Protein AF-A0A397FMM3-F1 (afdb_monomer_lite)

Radius of gyration: 20.13 Å; chains: 1; bounding box: 47×35×73 Å

Organism: Aphanomyces astaci (NCBI:txid112090)

Sequence (211 aa):
MANWGVRWNPWDQGYSALEVDQMTFLHKTYCEVYNKDPKDLPHILKMDDAFKVPVYMPVVGDFDEHTFVRKMQDMVGLLKNPAEGIISSICAYQTERHERKSFHVSYLNDPRTLLLEEIKSWALNVLASASCTTEYIVNEVENRMQFIKKIQYGQQKLFTSGSGERSLMATLKDVREILEYRILPCCESLMPHSWCAMFVMLHAAQGLFPE

Structure (mmCIF, N/CA/C/O backbone):
data_AF-A0A397FMM3-F1
#
_entry.id   AF-A0A397FMM3-F1
#
loop_
_atom_site.group_PDB
_atom_site.id
_atom_site.type_symbol
_atom_site.label_atom_id
_atom_site.label_alt_id
_atom_site.label_comp_id
_atom_site.label_asym_id
_atom_site.label_entity_id
_atom_site.label_seq_id
_atom_site.pdbx_PDB_ins_code
_atom_site.Cartn_x
_atom_site.Cartn_y
_atom_site.Cartn_z
_atom_site.occupancy
_atom_site.B_iso_or_equiv
_atom_site.auth_seq_id
_atom_site.auth_comp_id
_atom_site.auth_asym_id
_atom_site.auth_atom_id
_atom_site.pdbx_PDB_model_num
ATOM 1 N N . MET A 1 1 ? -9.336 15.879 -29.099 1.00 31.64 1 MET A N 1
ATOM 2 C CA . MET A 1 1 ? -9.120 15.499 -27.688 1.00 31.64 1 MET A CA 1
ATOM 3 C C . MET A 1 1 ? -8.055 14.420 -27.683 1.00 31.64 1 MET A C 1
ATOM 5 O O . MET A 1 1 ? -8.304 13.357 -28.231 1.00 31.64 1 MET A O 1
ATOM 9 N N . ALA A 1 2 ? -6.836 14.731 -27.238 1.00 31.80 2 ALA A N 1
ATOM 10 C CA . ALA A 1 2 ? -5.754 13.751 -27.245 1.00 31.80 2 ALA A CA 1
ATOM 11 C C . ALA A 1 2 ? -6.081 12.659 -26.222 1.00 31.80 2 ALA A C 1
ATOM 13 O O . ALA A 1 2 ? -6.287 12.952 -25.047 1.00 31.80 2 ALA A O 1
ATOM 14 N N . ASN A 1 3 ? -6.183 11.423 -26.698 1.00 37.19 3 ASN A N 1
ATOM 15 C CA . ASN A 1 3 ? -6.287 10.235 -25.870 1.00 37.19 3 ASN A CA 1
ATOM 16 C C . ASN A 1 3 ? -4.928 10.094 -25.163 1.00 37.19 3 ASN A C 1
ATOM 18 O O . ASN A 1 3 ? -3.982 9.565 -25.746 1.00 37.19 3 ASN A O 1
ATOM 22 N N . TRP A 1 4 ? -4.781 10.688 -23.975 1.00 42.84 4 TRP A N 1
ATOM 23 C CA . TRP A 1 4 ? -3.580 10.561 -23.145 1.00 42.84 4 TRP A CA 1
ATOM 24 C C . TRP A 1 4 ? -3.570 9.139 -22.589 1.00 42.84 4 TRP A C 1
ATOM 26 O O . TRP A 1 4 ? -4.062 8.867 -21.499 1.00 42.84 4 TRP A O 1
ATOM 36 N N . GLY A 1 5 ? -3.121 8.231 -23.455 1.00 48.53 5 GLY A N 1
ATOM 37 C CA . GLY A 1 5 ? -3.224 6.793 -23.308 1.00 48.53 5 GLY A CA 1
ATOM 38 C C . GLY A 1 5 ? -2.602 6.314 -22.010 1.00 48.53 5 GLY A C 1
ATOM 39 O O . GLY A 1 5 ? -1.477 6.678 -21.669 1.00 48.53 5 GLY A O 1
ATOM 40 N N . VAL A 1 6 ? -3.373 5.480 -21.323 1.00 56.38 6 VAL A N 1
ATOM 41 C CA . VAL A 1 6 ? -2.943 4.572 -20.264 1.00 56.38 6 VAL A CA 1
ATOM 42 C C . VAL A 1 6 ? -1.537 4.050 -20.577 1.00 56.38 6 VAL A C 1
ATOM 44 O O . VAL A 1 6 ? -1.330 3.378 -21.588 1.00 56.38 6 VAL A O 1
ATOM 47 N N . ARG A 1 7 ? -0.556 4.401 -19.740 1.00 61.56 7 ARG A N 1
ATOM 48 C CA . ARG A 1 7 ? 0.829 3.949 -19.898 1.00 61.56 7 ARG A CA 1
ATOM 49 C C . ARG A 1 7 ? 0.986 2.638 -19.148 1.00 61.56 7 ARG A C 1
ATOM 51 O O . ARG A 1 7 ? 1.160 2.646 -17.934 1.00 61.56 7 ARG A O 1
ATOM 58 N N . TRP A 1 8 ? 0.869 1.522 -19.853 1.00 58.88 8 TRP A N 1
ATOM 59 C CA . TRP A 1 8 ? 1.279 0.219 -19.331 1.00 58.88 8 TRP A CA 1
ATOM 60 C C . TRP A 1 8 ? 2.788 0.047 -19.456 1.00 58.88 8 TRP A C 1
ATOM 62 O O . TRP A 1 8 ? 3.451 0.853 -20.114 1.00 58.88 8 TRP A O 1
ATOM 72 N N . ASN A 1 9 ? 3.318 -0.980 -18.791 1.00 60.88 9 ASN A N 1
ATOM 73 C CA . ASN A 1 9 ? 4.692 -1.417 -18.988 1.00 60.88 9 ASN A CA 1
ATOM 74 C C . ASN A 1 9 ? 5.009 -1.432 -20.512 1.00 60.88 9 ASN A C 1
ATOM 76 O O . ASN A 1 9 ? 4.317 -2.128 -21.256 1.00 60.88 9 ASN A O 1
ATOM 80 N N . PRO A 1 10 ? 5.999 -0.644 -20.983 1.00 56.69 10 PRO A N 1
ATOM 81 C CA . PRO A 1 10 ? 6.327 -0.516 -22.404 1.00 56.69 10 PRO A CA 1
ATOM 82 C C . PRO A 1 10 ? 7.160 -1.685 -22.953 1.00 56.69 10 PRO A C 1
ATOM 84 O O . PRO A 1 10 ? 7.461 -1.716 -24.145 1.00 56.69 10 PRO A O 1
ATOM 87 N N . TRP A 1 11 ? 7.587 -2.612 -22.098 1.00 56.75 11 TRP A N 1
ATOM 88 C CA . TRP A 1 11 ? 8.349 -3.796 -22.457 1.00 56.75 11 TRP A CA 1
ATOM 89 C C . TRP A 1 11 ? 7.380 -4.959 -22.700 1.00 56.75 11 TRP A C 1
ATOM 91 O O . TRP A 1 11 ? 6.852 -5.555 -21.762 1.00 56.75 11 TRP A O 1
ATOM 101 N N . ASP A 1 12 ? 7.235 -5.367 -23.964 1.00 58.00 12 ASP A N 1
ATOM 102 C CA . ASP A 1 12 ? 6.478 -6.566 -24.380 1.00 58.00 12 ASP A CA 1
ATOM 103 C C . ASP A 1 12 ? 7.014 -7.888 -23.765 1.00 58.00 12 ASP A C 1
ATOM 105 O O . ASP A 1 12 ? 6.501 -8.971 -24.042 1.00 58.00 12 ASP A O 1
ATOM 109 N N . GLN A 1 13 ? 8.072 -7.827 -22.944 1.00 62.97 13 GLN A N 1
ATOM 110 C CA . GLN A 1 13 ? 8.767 -8.968 -22.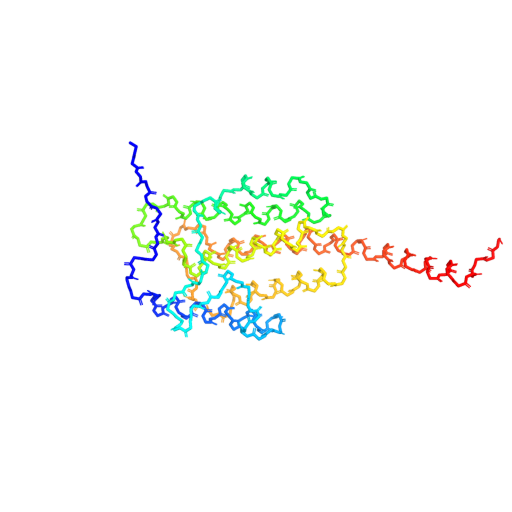336 1.00 62.97 13 GLN A CA 1
ATOM 111 C C . GLN A 1 13 ? 8.576 -9.093 -20.812 1.00 62.97 13 GLN A C 1
ATOM 113 O O . GLN A 1 13 ? 9.044 -10.079 -20.237 1.00 62.97 13 GLN A O 1
ATOM 118 N N . GLY A 1 14 ? 7.876 -8.152 -20.165 1.00 77.00 14 GLY A N 1
ATOM 119 C CA . GLY A 1 14 ? 7.643 -8.145 -18.715 1.00 77.00 14 GLY A CA 1
ATOM 120 C C . GLY A 1 14 ? 8.504 -7.138 -17.949 1.00 77.00 14 GLY A C 1
ATOM 121 O O . GLY A 1 14 ? 9.021 -6.174 -18.508 1.00 77.00 14 GLY A O 1
ATOM 122 N N . TYR A 1 15 ? 8.597 -7.319 -16.636 1.00 87.25 15 TYR A N 1
ATOM 123 C CA . TYR A 1 15 ? 9.392 -6.477 -15.741 1.00 87.25 15 TYR A CA 1
ATOM 124 C C . TYR A 1 15 ? 10.896 -6.553 -16.032 1.00 87.25 15 TYR A C 1
ATOM 126 O O . TYR A 1 15 ? 11.445 -7.610 -16.347 1.00 87.25 15 TYR A O 1
ATOM 134 N N . SER A 1 16 ? 11.581 -5.424 -15.870 1.00 86.62 16 SER A N 1
ATOM 135 C CA . SER A 1 16 ? 13.042 -5.356 -15.812 1.00 86.62 16 SER A CA 1
ATOM 136 C C . SER A 1 16 ? 13.591 -6.072 -14.570 1.00 86.62 16 SER A C 1
ATOM 138 O O . SER A 1 16 ? 12.876 -6.290 -13.595 1.00 86.62 16 SER A O 1
ATOM 140 N N . ALA A 1 17 ? 14.894 -6.378 -14.559 1.00 88.19 17 ALA A N 1
ATOM 141 C CA . ALA A 1 17 ? 15.546 -7.014 -13.408 1.00 88.19 17 ALA A CA 1
ATOM 142 C C . ALA A 1 17 ? 15.340 -6.225 -12.099 1.00 88.19 17 ALA A C 1
ATOM 144 O O . ALA A 1 17 ? 15.043 -6.814 -11.066 1.00 88.19 17 ALA A O 1
ATOM 145 N N . LEU A 1 18 ? 15.401 -4.888 -12.158 1.00 88.12 18 LEU A N 1
ATOM 146 C CA . LEU A 1 18 ? 15.149 -4.039 -10.992 1.00 88.12 18 LEU A CA 1
ATOM 147 C C . LEU A 1 18 ? 13.710 -4.177 -10.478 1.00 88.12 18 LEU A C 1
ATOM 149 O O . LEU A 1 18 ? 13.487 -4.178 -9.273 1.00 88.12 18 LEU A O 1
ATOM 153 N N . GLU A 1 19 ? 12.730 -4.274 -11.371 1.00 90.62 19 GLU A N 1
ATOM 154 C CA . GLU A 1 19 ? 11.317 -4.391 -10.995 1.00 90.62 19 GLU A CA 1
ATOM 155 C C . GLU A 1 19 ? 10.993 -5.783 -10.448 1.00 90.62 19 GLU A C 1
ATOM 157 O O . GLU A 1 19 ? 10.228 -5.909 -9.490 1.00 90.62 19 GLU A O 1
ATOM 162 N N . VAL A 1 20 ? 11.638 -6.819 -10.991 1.00 91.69 20 VAL A N 1
ATOM 163 C CA . VAL A 1 20 ? 11.621 -8.176 -10.430 1.00 91.69 20 VAL A CA 1
ATOM 164 C C . VAL A 1 20 ? 12.210 -8.181 -9.018 1.00 91.69 20 VAL A C 1
ATOM 166 O O . VAL A 1 20 ? 11.583 -8.719 -8.102 1.00 91.69 20 VAL A O 1
ATOM 169 N N . ASP A 1 21 ? 13.358 -7.534 -8.805 1.00 92.62 21 ASP A N 1
ATOM 170 C CA . ASP A 1 21 ? 13.981 -7.424 -7.481 1.00 92.62 21 ASP A CA 1
ATOM 171 C C . ASP A 1 21 ? 13.089 -6.648 -6.500 1.00 92.62 21 ASP A C 1
ATOM 173 O O . ASP A 1 21 ? 12.901 -7.072 -5.357 1.00 92.62 21 ASP A O 1
ATOM 177 N N . GLN A 1 22 ? 12.477 -5.547 -6.950 1.00 93.62 22 GLN A N 1
ATOM 178 C CA . GLN A 1 22 ? 11.522 -4.765 -6.161 1.00 93.62 22 GLN A CA 1
ATOM 179 C C . GLN A 1 22 ? 10.321 -5.614 -5.732 1.00 93.62 22 GLN A C 1
ATOM 181 O O . GLN A 1 22 ? 9.995 -5.635 -4.546 1.00 93.62 22 GLN A O 1
ATOM 186 N N . MET A 1 23 ? 9.681 -6.342 -6.652 1.00 94.81 23 MET A N 1
ATOM 187 C CA . MET A 1 23 ? 8.541 -7.199 -6.303 1.00 94.81 23 MET A CA 1
ATOM 188 C C . MET A 1 23 ? 8.933 -8.359 -5.401 1.00 94.81 23 MET A C 1
ATOM 190 O O . MET A 1 23 ? 8.227 -8.637 -4.434 1.00 94.81 23 MET A O 1
ATOM 194 N N . THR A 1 24 ? 10.067 -9.004 -5.671 1.00 95.00 24 THR A N 1
ATOM 195 C CA . THR A 1 24 ? 10.583 -10.098 -4.837 1.00 95.00 24 THR A CA 1
ATOM 196 C C . THR A 1 24 ? 10.805 -9.613 -3.409 1.00 95.00 24 THR A C 1
ATOM 198 O O . THR A 1 24 ? 10.410 -10.272 -2.443 1.00 95.00 24 THR A O 1
ATOM 201 N N . PHE A 1 25 ? 11.382 -8.420 -3.263 1.00 95.50 25 PHE A N 1
ATOM 202 C CA . PHE A 1 25 ? 11.575 -7.788 -1.969 1.00 95.50 25 PHE A CA 1
ATOM 203 C C . PHE A 1 25 ? 10.245 -7.451 -1.280 1.00 95.50 25 PHE A C 1
ATOM 205 O O . PHE A 1 25 ? 10.100 -7.734 -0.088 1.00 95.50 25 PHE A O 1
ATOM 212 N N . LEU A 1 26 ? 9.256 -6.911 -2.003 1.00 95.94 26 LEU A N 1
ATOM 213 C CA . LEU A 1 26 ? 7.921 -6.640 -1.455 1.00 95.94 26 LEU A CA 1
ATOM 214 C C . LEU A 1 26 ? 7.229 -7.920 -0.970 1.00 95.94 26 LEU A C 1
ATOM 216 O O . LEU A 1 26 ? 6.730 -7.942 0.154 1.00 95.94 26 LEU A O 1
ATOM 220 N N . HIS A 1 27 ? 7.245 -8.988 -1.772 1.00 96.50 27 HIS A N 1
ATOM 221 C CA . HIS A 1 27 ? 6.657 -10.290 -1.427 1.00 96.50 27 HIS A CA 1
ATOM 222 C C . HIS A 1 27 ? 7.291 -10.858 -0.167 1.00 96.50 27 HIS A C 1
ATOM 224 O O . HIS A 1 27 ? 6.591 -11.153 0.798 1.00 96.50 27 HIS A O 1
ATOM 230 N N . LYS A 1 28 ? 8.625 -10.948 -0.150 1.00 96.00 28 LYS A N 1
ATOM 231 C CA . LYS A 1 28 ? 9.381 -11.450 0.998 1.00 96.00 28 LYS A CA 1
ATOM 232 C C . LYS A 1 28 ? 9.065 -10.647 2.257 1.00 96.00 28 LYS A C 1
ATOM 234 O O . LYS A 1 28 ? 8.749 -11.226 3.290 1.00 96.00 28 LYS A O 1
ATOM 239 N N . THR A 1 29 ? 9.105 -9.321 2.159 1.00 96.44 29 THR A N 1
ATOM 240 C CA . THR A 1 29 ? 8.859 -8.437 3.303 1.00 96.44 29 THR A CA 1
ATOM 241 C C . THR A 1 29 ? 7.430 -8.582 3.822 1.00 96.44 29 THR A C 1
ATOM 243 O O . THR A 1 29 ? 7.227 -8.623 5.034 1.00 96.44 29 THR A O 1
ATOM 246 N N . TYR A 1 30 ? 6.443 -8.691 2.930 1.00 97.06 30 TYR A N 1
ATOM 247 C CA . TYR A 1 30 ? 5.046 -8.868 3.315 1.00 97.06 30 TYR A CA 1
ATOM 248 C C . TYR A 1 30 ? 4.838 -10.212 4.020 1.00 97.06 30 TYR A C 1
ATOM 250 O O . TYR A 1 30 ? 4.293 -10.244 5.120 1.00 97.06 30 TYR A O 1
ATOM 258 N N . CYS A 1 31 ? 5.327 -11.307 3.432 1.00 97.00 31 CYS A N 1
ATOM 259 C CA . CYS A 1 31 ? 5.242 -12.645 4.017 1.00 97.00 31 CYS A CA 1
ATOM 260 C C . CYS A 1 31 ? 5.922 -12.719 5.390 1.00 97.00 31 CYS A C 1
ATOM 262 O O . CYS A 1 31 ? 5.349 -13.276 6.321 1.00 97.00 31 CYS A O 1
ATOM 264 N N . GLU A 1 32 ? 7.105 -12.113 5.540 1.00 96.19 32 GLU A N 1
ATOM 265 C CA . GLU A 1 32 ? 7.825 -12.060 6.818 1.00 96.19 32 GLU A CA 1
ATOM 266 C C . GLU A 1 32 ? 7.066 -11.287 7.898 1.00 96.19 32 GLU A C 1
ATOM 268 O O . GLU A 1 32 ? 7.034 -11.717 9.045 1.00 96.19 32 GLU A O 1
ATOM 273 N N . VAL A 1 33 ? 6.504 -10.125 7.558 1.00 96.81 33 VAL A N 1
ATOM 274 C CA . VAL A 1 33 ? 5.858 -9.244 8.543 1.00 96.81 33 VAL A CA 1
ATOM 275 C C . VAL A 1 33 ? 4.477 -9.757 8.931 1.00 96.81 33 VAL A C 1
ATOM 277 O O . VAL A 1 33 ? 4.132 -9.760 10.104 1.00 96.81 33 VAL A O 1
ATOM 280 N N . TYR A 1 34 ? 3.698 -10.225 7.959 1.00 95.25 34 TYR A N 1
ATOM 281 C CA . TYR A 1 34 ? 2.346 -10.726 8.202 1.00 95.25 34 TYR A CA 1
ATOM 282 C C . TYR A 1 34 ? 2.306 -12.222 8.541 1.00 95.25 34 TYR A C 1
ATOM 284 O O . TYR A 1 34 ? 1.217 -12.754 8.744 1.00 95.25 34 TYR A O 1
ATOM 292 N N . ASN A 1 35 ? 3.463 -12.895 8.590 1.00 94.69 35 ASN A N 1
ATOM 293 C CA . ASN A 1 35 ? 3.591 -14.342 8.784 1.00 94.69 35 ASN A CA 1
ATOM 294 C C . ASN A 1 35 ? 2.667 -15.141 7.842 1.00 94.69 35 ASN A C 1
ATOM 296 O O . ASN A 1 35 ? 1.847 -15.952 8.276 1.00 94.69 35 ASN A O 1
ATOM 300 N N . LYS A 1 36 ? 2.761 -14.848 6.540 1.00 93.62 36 LYS A N 1
ATOM 301 C CA . LYS A 1 36 ? 1.917 -15.425 5.482 1.00 93.62 36 LYS A CA 1
ATOM 302 C C . LYS A 1 36 ? 2.742 -16.198 4.465 1.00 93.62 36 LYS A C 1
ATOM 304 O O . LYS A 1 36 ? 3.896 -15.863 4.202 1.00 93.62 36 LYS A O 1
ATOM 309 N N . ASP A 1 37 ? 2.108 -17.182 3.837 1.00 92.81 37 ASP A N 1
ATOM 310 C CA . ASP A 1 37 ? 2.670 -17.863 2.677 1.00 92.81 37 ASP A CA 1
ATOM 311 C C . ASP A 1 37 ? 2.539 -16.987 1.414 1.00 92.81 37 ASP A C 1
ATOM 313 O O . ASP A 1 37 ? 1.571 -16.231 1.280 1.00 92.81 37 ASP A O 1
ATOM 317 N N . PRO A 1 38 ? 3.422 -17.145 0.407 1.00 89.06 38 PRO A N 1
ATOM 318 C CA . PRO A 1 38 ? 3.325 -16.414 -0.863 1.00 89.06 38 PRO A CA 1
ATOM 319 C C . PRO A 1 38 ? 1.971 -16.552 -1.586 1.00 89.06 38 PRO A C 1
ATOM 321 O O . PRO A 1 38 ? 1.529 -15.633 -2.274 1.00 89.06 38 PRO A O 1
ATOM 324 N N . LYS A 1 39 ? 1.267 -17.678 -1.412 1.00 89.25 39 LYS A N 1
ATOM 325 C CA . LYS A 1 39 ? -0.071 -17.905 -1.997 1.00 89.25 39 LYS A CA 1
ATOM 326 C C . LYS A 1 39 ? -1.140 -16.946 -1.440 1.00 89.25 39 LYS A C 1
ATOM 328 O O . LYS A 1 39 ? -2.104 -16.625 -2.146 1.00 89.25 39 LYS A O 1
ATOM 333 N N . ASP A 1 40 ? -0.932 -16.464 -0.213 1.00 92.19 40 ASP A N 1
ATOM 334 C CA . ASP A 1 40 ? -1.852 -15.626 0.563 1.00 92.19 40 ASP A CA 1
ATOM 335 C C . ASP A 1 40 ? -1.525 -14.127 0.445 1.00 92.1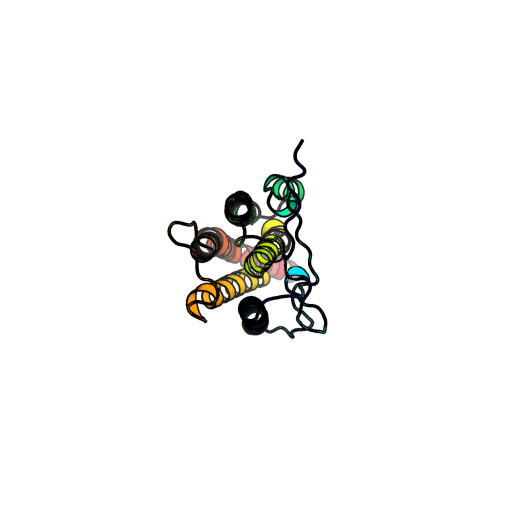9 40 ASP A C 1
ATOM 337 O O . ASP A 1 40 ? -2.081 -13.293 1.167 1.00 92.19 40 ASP A O 1
ATOM 341 N N . LEU A 1 41 ? -0.631 -13.765 -0.483 1.00 94.06 41 LEU A N 1
ATOM 342 C CA . LEU A 1 41 ? -0.367 -12.373 -0.829 1.00 94.06 41 LEU A CA 1
ATOM 343 C C . LEU A 1 41 ? -1.650 -11.668 -1.307 1.00 94.06 41 LEU A C 1
ATOM 345 O O . LEU A 1 41 ? -2.477 -12.280 -1.995 1.00 94.06 41 LEU A O 1
ATOM 349 N N . PRO A 1 42 ? -1.807 -10.363 -1.018 1.00 95.19 42 PRO A N 1
ATOM 350 C CA . PRO A 1 42 ? -2.880 -9.558 -1.587 1.00 95.19 42 PRO A CA 1
ATOM 351 C C . PRO A 1 42 ? -2.880 -9.655 -3.112 1.00 95.19 42 PRO A C 1
ATOM 353 O O . PRO A 1 42 ? -1.820 -9.594 -3.733 1.00 95.19 42 PRO A O 1
ATOM 356 N N . HIS A 1 43 ? -4.065 -9.747 -3.725 1.00 94.81 43 HIS A N 1
ATOM 357 C CA . HIS A 1 43 ? -4.203 -9.841 -5.185 1.00 94.81 43 HIS A CA 1
ATOM 358 C C . HIS A 1 43 ? -3.426 -8.741 -5.929 1.00 94.81 43 HIS A C 1
ATOM 360 O O . HIS A 1 43 ? -2.813 -9.018 -6.953 1.00 94.81 43 HIS A O 1
ATOM 366 N N . ILE A 1 44 ? -3.382 -7.533 -5.357 1.00 95.81 44 ILE A N 1
ATOM 367 C CA . ILE A 1 44 ? -2.663 -6.369 -5.894 1.00 95.81 44 ILE A CA 1
ATOM 368 C C . ILE A 1 44 ? -1.158 -6.627 -6.058 1.00 95.81 44 ILE A C 1
ATOM 370 O O . ILE A 1 44 ? -0.547 -6.116 -6.990 1.00 95.81 44 ILE A O 1
ATOM 374 N N . LEU A 1 45 ? -0.560 -7.435 -5.180 1.00 95.81 45 LEU A N 1
ATOM 375 C CA . LEU A 1 45 ? 0.865 -7.754 -5.236 1.00 95.81 45 LEU A CA 1
ATOM 376 C C . LEU A 1 45 ? 1.157 -9.028 -6.034 1.00 95.81 45 LEU A C 1
ATOM 378 O O . LEU A 1 45 ? 2.325 -9.297 -6.295 1.00 95.81 45 LEU A O 1
ATOM 382 N N . LYS A 1 46 ? 0.156 -9.833 -6.413 1.00 94.62 46 LYS A N 1
ATOM 383 C CA . LYS A 1 46 ? 0.404 -11.114 -7.090 1.00 94.62 46 LYS A CA 1
ATOM 384 C C . LYS A 1 46 ? 1.025 -10.906 -8.472 1.00 94.62 46 LYS A C 1
ATOM 386 O O . LYS A 1 46 ? 0.600 -10.041 -9.236 1.00 94.62 46 LYS A O 1
ATOM 391 N N . MET A 1 47 ? 1.996 -11.758 -8.779 1.00 93.25 47 MET A N 1
ATOM 392 C CA . MET A 1 47 ? 2.603 -11.896 -10.101 1.00 93.25 47 MET A CA 1
ATOM 393 C C . MET A 1 47 ? 2.022 -13.127 -10.801 1.00 93.25 47 MET A C 1
ATOM 395 O O . MET A 1 47 ? 1.441 -13.995 -10.145 1.00 93.25 47 MET A O 1
ATOM 399 N N . ASP A 1 48 ? 2.154 -13.186 -12.120 1.00 91.25 48 ASP A N 1
ATOM 400 C CA . ASP A 1 48 ? 1.882 -14.395 -12.893 1.00 91.25 48 ASP A CA 1
ATOM 401 C C . ASP A 1 48 ? 2.839 -15.543 -12.520 1.00 91.25 48 ASP A C 1
ATOM 403 O O . ASP A 1 48 ? 3.864 -15.344 -11.863 1.00 91.25 48 ASP A O 1
ATOM 407 N N . ASP A 1 49 ? 2.525 -16.761 -12.970 1.00 88.31 49 ASP A N 1
ATOM 408 C CA . ASP A 1 49 ? 3.300 -17.966 -12.635 1.00 88.31 49 ASP A CA 1
ATOM 409 C C . ASP A 1 49 ? 4.770 -17.880 -13.087 1.00 88.31 49 ASP A C 1
ATOM 411 O O . ASP A 1 49 ? 5.648 -18.514 -12.502 1.00 88.31 49 ASP A O 1
ATOM 415 N N . ALA A 1 50 ? 5.054 -17.082 -14.124 1.00 88.00 50 ALA A N 1
ATOM 416 C CA . ALA A 1 50 ? 6.400 -16.848 -14.640 1.00 88.00 50 ALA A CA 1
ATOM 417 C C . ALA A 1 50 ? 7.138 -15.679 -13.955 1.00 88.00 50 ALA A C 1
ATOM 419 O O . ALA A 1 50 ? 8.289 -15.415 -14.308 1.00 88.00 50 ALA A O 1
ATOM 420 N N . PHE A 1 51 ? 6.495 -14.981 -13.013 1.00 88.88 51 PHE A N 1
ATOM 421 C CA . PHE A 1 51 ? 7.004 -13.788 -12.328 1.00 88.88 51 PHE A CA 1
ATOM 422 C C . PHE A 1 51 ? 7.477 -12.678 -13.289 1.00 88.88 51 PHE A C 1
ATOM 424 O O . PHE A 1 51 ? 8.484 -12.008 -13.068 1.00 88.88 51 PHE A O 1
ATOM 431 N N . LYS A 1 52 ? 6.764 -12.486 -14.398 1.00 85.69 52 LYS A N 1
ATOM 432 C CA . LYS A 1 52 ? 7.071 -11.487 -15.428 1.00 85.69 52 LYS A CA 1
ATOM 433 C C . LYS A 1 52 ? 6.188 -10.261 -15.337 1.00 85.69 52 LYS A C 1
ATOM 435 O O . LYS A 1 52 ? 6.653 -9.165 -15.651 1.00 85.69 52 LYS A O 1
ATOM 440 N N . VAL A 1 53 ? 4.926 -10.435 -14.960 1.00 85.81 53 VAL A N 1
ATOM 441 C CA . VAL A 1 53 ? 3.937 -9.355 -14.940 1.00 85.81 53 VAL A CA 1
ATOM 442 C C . VAL A 1 53 ? 3.024 -9.466 -13.720 1.00 85.81 53 VAL A C 1
ATOM 444 O O . VAL A 1 53 ? 2.732 -10.571 -13.260 1.00 85.81 53 VAL A O 1
ATOM 447 N N . PRO A 1 54 ? 2.549 -8.335 -13.180 1.00 90.69 54 PRO A N 1
ATOM 448 C CA . PRO A 1 54 ? 1.569 -8.345 -12.112 1.00 90.69 54 PRO A CA 1
ATOM 449 C C . PRO A 1 54 ? 0.210 -8.781 -12.652 1.00 90.69 54 PRO A C 1
ATOM 451 O O . PRO A 1 54 ? -0.166 -8.459 -13.781 1.00 90.69 54 PRO A O 1
ATOM 454 N N . VAL A 1 55 ? -0.546 -9.489 -11.818 1.00 91.25 55 VAL A N 1
ATOM 455 C CA . VAL A 1 55 ? -1.916 -9.904 -12.145 1.00 91.25 55 VAL A CA 1
ATOM 456 C C . VAL A 1 55 ? -2.871 -8.714 -12.038 1.00 91.25 55 VAL A C 1
ATOM 458 O O . VAL A 1 55 ? -3.800 -8.583 -12.833 1.00 91.25 55 VAL A O 1
ATOM 461 N N . TYR A 1 56 ? -2.639 -7.836 -11.061 1.00 91.50 56 TYR A N 1
ATOM 462 C CA . TYR A 1 56 ? -3.435 -6.631 -10.869 1.00 91.50 56 TYR A CA 1
ATOM 463 C C . TYR A 1 56 ? -3.039 -5.530 -11.855 1.00 91.50 56 TYR A C 1
ATOM 465 O O . TYR A 1 56 ? -1.858 -5.256 -12.072 1.00 91.50 56 TYR A O 1
ATOM 473 N N . MET A 1 57 ? -4.052 -4.873 -12.416 1.00 87.62 57 MET A N 1
ATOM 474 C CA . MET A 1 57 ? -3.912 -3.856 -13.455 1.00 87.62 57 MET A CA 1
ATOM 475 C C . MET A 1 57 ? -4.562 -2.548 -12.979 1.00 87.62 57 MET A C 1
ATOM 477 O O . MET A 1 57 ? -5.767 -2.377 -13.175 1.00 87.62 57 MET A O 1
ATOM 481 N N . PRO A 1 58 ? -3.796 -1.630 -12.353 1.00 87.75 58 PRO A N 1
ATOM 482 C CA . PRO A 1 58 ? -4.319 -0.349 -11.884 1.00 87.75 58 PRO A CA 1
ATOM 483 C C . PRO A 1 58 ? -4.796 0.523 -13.045 1.00 87.75 58 PRO A C 1
ATOM 485 O O . PRO A 1 58 ? -4.168 0.561 -14.104 1.00 87.75 58 PRO A O 1
ATOM 488 N N . VAL A 1 59 ? -5.869 1.277 -12.843 1.00 87.81 59 VAL A N 1
ATOM 489 C CA . VAL A 1 59 ? -6.383 2.247 -13.817 1.00 87.81 59 VAL A CA 1
ATOM 490 C C . VAL A 1 59 ? -6.161 3.673 -13.326 1.00 87.81 59 VAL A C 1
ATOM 492 O O . VAL A 1 59 ? -6.021 3.919 -12.137 1.00 87.81 59 VAL A O 1
ATOM 495 N N . VAL A 1 60 ? -6.176 4.654 -14.232 1.00 84.94 60 VAL A N 1
ATOM 496 C CA . VAL A 1 60 ? -5.985 6.075 -13.862 1.00 84.94 60 VAL A CA 1
ATOM 497 C C . VAL A 1 60 ? -7.019 6.544 -12.828 1.00 84.94 60 VAL A C 1
ATOM 499 O O . VAL A 1 60 ? -6.701 7.354 -11.964 1.00 84.94 60 VAL A O 1
ATOM 502 N N . GLY A 1 61 ? -8.240 5.998 -12.874 1.00 85.62 61 GLY A N 1
ATOM 503 C CA . GLY A 1 61 ? -9.279 6.276 -11.877 1.00 85.62 61 GLY A CA 1
ATOM 504 C C . GLY A 1 61 ? -8.921 5.821 -10.459 1.00 85.62 61 GLY A C 1
ATOM 505 O O . GLY A 1 61 ? -9.466 6.360 -9.502 1.00 85.62 61 GLY A O 1
ATOM 506 N N . ASP A 1 62 ? -7.971 4.897 -10.298 1.00 87.56 62 ASP A N 1
ATOM 507 C CA . ASP A 1 62 ? -7.481 4.496 -8.980 1.00 87.56 62 ASP A CA 1
ATOM 508 C C . ASP A 1 62 ? -6.632 5.596 -8.329 1.00 87.56 62 ASP A C 1
ATOM 510 O O . ASP A 1 62 ? -6.391 5.536 -7.130 1.00 87.56 62 ASP A O 1
ATOM 514 N N . PHE A 1 63 ? -6.188 6.623 -9.059 1.00 90.88 63 PHE A N 1
ATOM 515 C CA . PHE A 1 63 ? -5.434 7.745 -8.481 1.00 90.88 63 PHE A CA 1
ATOM 516 C C . PHE A 1 63 ? -6.341 8.890 -8.017 1.00 90.88 63 PHE A C 1
ATOM 518 O O . PHE A 1 63 ? -5.880 9.787 -7.315 1.00 90.88 63 PHE A O 1
ATOM 525 N N . ASP A 1 64 ? -7.626 8.851 -8.379 1.00 90.31 64 ASP A N 1
ATOM 526 C CA . ASP A 1 64 ? -8.605 9.861 -7.995 1.00 90.31 64 ASP A CA 1
ATOM 527 C C . ASP A 1 64 ? -9.112 9.619 -6.568 1.00 90.31 64 ASP A C 1
ATOM 529 O O . ASP A 1 64 ? -9.816 8.650 -6.275 1.00 90.31 64 ASP A O 1
ATOM 533 N N . GLU A 1 65 ? -8.785 10.544 -5.671 1.00 91.38 65 GLU A N 1
ATOM 534 C CA . GLU A 1 65 ? -9.240 10.537 -4.283 1.00 91.38 65 GLU A CA 1
ATOM 535 C C . GLU A 1 65 ? -10.772 10.497 -4.165 1.00 91.38 65 GLU A C 1
ATOM 537 O O . GLU A 1 65 ? -11.302 9.771 -3.318 1.00 91.38 65 GLU A O 1
ATOM 542 N N . HIS A 1 66 ? -11.507 11.182 -5.052 1.00 91.00 66 HIS A N 1
ATOM 543 C CA . HIS A 1 66 ? -12.973 11.215 -5.002 1.00 91.00 66 HIS A CA 1
ATOM 544 C C . HIS A 1 66 ? -13.599 9.831 -5.183 1.00 91.00 66 HIS A C 1
ATOM 546 O O . HIS A 1 66 ? -14.651 9.541 -4.601 1.00 91.00 66 HIS A O 1
ATOM 552 N N . THR A 1 67 ? -12.937 8.946 -5.930 1.00 90.00 67 THR A N 1
ATOM 553 C CA . THR A 1 67 ? -13.362 7.551 -6.076 1.00 90.00 67 THR A CA 1
ATOM 554 C C . THR A 1 67 ? -13.353 6.824 -4.729 1.00 90.00 67 THR A C 1
ATOM 556 O O . THR A 1 67 ? -14.266 6.045 -4.445 1.00 90.00 67 THR A O 1
ATOM 559 N N . PHE A 1 68 ? -12.378 7.096 -3.861 1.00 90.12 68 PHE A N 1
ATOM 560 C CA . PHE A 1 68 ? -12.292 6.482 -2.533 1.00 90.12 68 PHE A CA 1
ATOM 561 C C . PHE A 1 68 ? -13.207 7.158 -1.520 1.00 90.12 68 PHE A C 1
ATOM 563 O O . PHE A 1 68 ? -13.870 6.454 -0.761 1.00 90.12 68 PHE A O 1
ATOM 570 N N . VAL A 1 69 ? -13.323 8.488 -1.548 1.00 87.75 69 VAL A N 1
ATOM 571 C CA . VAL A 1 69 ? -14.286 9.225 -0.710 1.00 87.75 69 VAL A CA 1
ATOM 572 C C . VAL A 1 69 ? -15.699 8.688 -0.931 1.00 87.75 69 VAL A C 1
ATOM 574 O O . VAL A 1 69 ? -16.416 8.405 0.029 1.00 87.75 69 VAL A O 1
ATOM 577 N N . ARG A 1 70 ? -16.076 8.437 -2.190 1.00 90.00 70 ARG A N 1
ATOM 578 C CA . ARG A 1 70 ? -17.369 7.831 -2.526 1.00 90.00 70 ARG A CA 1
ATOM 579 C C . ARG A 1 70 ? -17.517 6.414 -1.975 1.00 90.00 70 ARG A C 1
ATOM 581 O O . ARG A 1 70 ? -18.567 6.090 -1.433 1.00 90.00 70 ARG A O 1
ATOM 588 N N . LYS A 1 71 ? -16.475 5.578 -2.071 1.00 89.25 71 LYS A N 1
ATOM 589 C CA . LYS A 1 71 ? -16.471 4.222 -1.482 1.00 89.25 71 LYS A CA 1
ATOM 590 C C . LYS A 1 71 ? -16.612 4.257 0.043 1.00 89.25 71 LYS A C 1
ATOM 592 O O . LYS A 1 71 ? -17.198 3.347 0.615 1.00 89.25 71 LYS A O 1
ATOM 597 N N . MET A 1 72 ? -16.097 5.301 0.690 1.00 89.6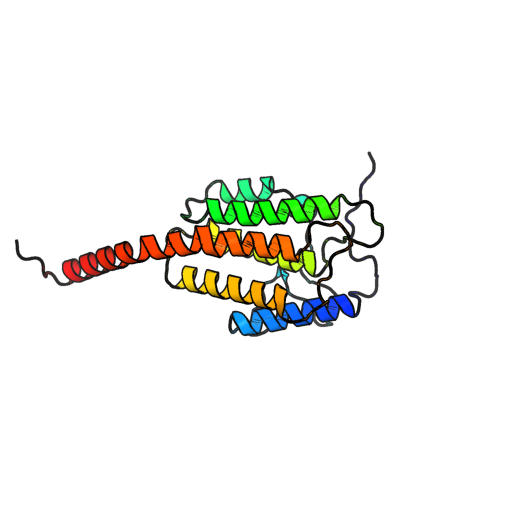2 72 MET A N 1
ATOM 598 C CA . MET A 1 72 ? -16.163 5.486 2.140 1.00 89.62 72 MET A CA 1
ATOM 599 C C . MET A 1 72 ? -17.418 6.230 2.607 1.00 89.62 72 MET A C 1
ATOM 601 O O . MET A 1 72 ? -17.624 6.337 3.814 1.00 89.62 72 MET A O 1
ATOM 605 N N . GLN A 1 73 ? -18.257 6.754 1.708 1.00 87.44 73 GLN A N 1
ATOM 606 C CA . GLN A 1 73 ? -19.363 7.651 2.059 1.00 87.44 73 GLN A CA 1
ATOM 607 C C . GLN A 1 73 ? -20.286 7.040 3.123 1.00 87.44 73 GLN A C 1
ATOM 609 O O . GLN A 1 73 ? -20.526 7.679 4.148 1.00 87.44 73 GLN A O 1
ATOM 614 N N . ASP A 1 74 ? -20.671 5.776 2.940 1.00 85.44 74 ASP A N 1
ATOM 615 C CA . ASP A 1 74 ? -21.577 5.049 3.839 1.00 85.44 74 ASP A CA 1
ATOM 616 C C . ASP A 1 74 ? -20.853 4.298 4.974 1.00 85.44 74 ASP A C 1
ATOM 618 O O . ASP A 1 74 ? -21.482 3.622 5.788 1.00 85.44 74 ASP A O 1
ATOM 622 N N . MET A 1 75 ? -19.522 4.407 5.063 1.00 88.38 75 MET A N 1
ATOM 623 C CA . MET A 1 75 ? -18.752 3.801 6.150 1.00 88.38 75 MET A CA 1
ATOM 624 C C . MET A 1 75 ? -18.852 4.652 7.420 1.00 88.38 75 MET A C 1
ATOM 626 O O . MET A 1 75 ? -18.663 5.873 7.382 1.00 88.38 75 MET A O 1
ATOM 630 N N . VAL A 1 76 ? -19.086 3.986 8.553 1.00 80.12 76 VAL A N 1
ATOM 631 C CA . VAL A 1 76 ? -19.183 4.588 9.899 1.00 80.12 76 VAL A CA 1
ATOM 632 C C . VAL A 1 76 ? -17.990 4.169 10.780 1.00 80.12 76 VAL A C 1
ATOM 634 O O . VAL A 1 76 ? -18.072 4.168 12.004 1.00 80.12 76 VAL A O 1
ATOM 637 N N . GLY A 1 77 ? -16.872 3.759 10.171 1.00 81.62 77 GLY A N 1
ATOM 638 C CA . GLY A 1 77 ? -15.705 3.283 10.911 1.00 81.62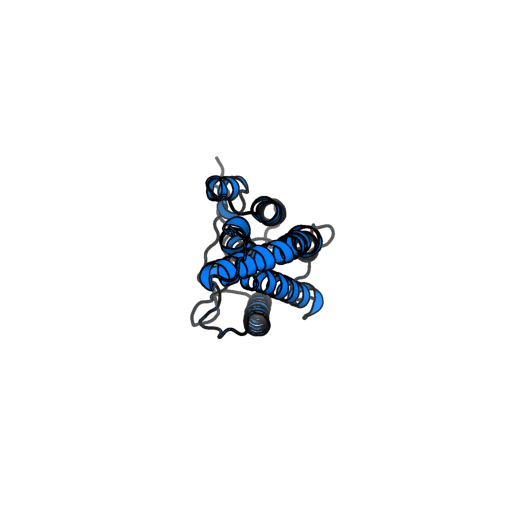 77 GLY A CA 1
ATOM 639 C C . GLY A 1 77 ? -15.011 4.392 11.704 1.00 81.62 77 GLY A C 1
ATOM 640 O O . GLY A 1 77 ? -14.814 5.501 11.204 1.00 81.62 77 GLY A O 1
ATOM 641 N N . LEU A 1 78 ? -14.588 4.086 12.933 1.00 85.06 78 LEU A N 1
ATOM 642 C CA . LEU A 1 78 ? -13.909 5.039 13.825 1.00 85.06 78 LEU A CA 1
ATOM 643 C C . LEU A 1 78 ? -12.587 5.546 13.233 1.00 85.06 78 LEU A C 1
ATOM 645 O O . LEU A 1 78 ? -12.184 6.682 13.474 1.00 85.06 78 LEU A O 1
ATOM 649 N N . LEU A 1 79 ? -11.930 4.715 12.420 1.00 90.69 79 LEU A N 1
ATOM 650 C CA . LEU A 1 79 ? -10.653 5.025 11.777 1.00 90.69 79 LEU A CA 1
ATOM 651 C C . LEU A 1 79 ? -10.810 5.525 10.332 1.00 90.69 79 LEU A C 1
ATOM 653 O O . LEU A 1 79 ? -9.810 5.667 9.627 1.00 90.69 79 LEU A O 1
ATOM 657 N N . LYS A 1 80 ? -12.033 5.867 9.901 1.00 92.44 80 LYS A N 1
ATOM 658 C CA . LYS A 1 80 ? -12.321 6.412 8.564 1.00 92.44 80 LYS A CA 1
ATOM 659 C C . LYS A 1 80 ? -11.516 7.670 8.248 1.00 92.44 80 LYS A C 1
ATOM 661 O O . LYS A 1 80 ? -10.829 7.701 7.237 1.00 92.44 80 LYS A O 1
ATOM 666 N N . ASN A 1 81 ? -11.540 8.682 9.118 1.00 91.81 81 ASN A N 1
ATOM 667 C CA . ASN A 1 81 ? -10.851 9.951 8.844 1.00 91.81 81 ASN A CA 1
ATOM 668 C C . ASN A 1 81 ? -9.314 9.792 8.750 1.00 91.81 81 ASN A C 1
ATOM 670 O O . ASN A 1 81 ? -8.696 10.395 7.870 1.00 91.81 81 ASN A O 1
ATOM 674 N N . PRO A 1 82 ? -8.648 9.010 9.626 1.00 93.19 82 PRO A N 1
ATOM 675 C CA . PRO A 1 82 ? -7.245 8.655 9.421 1.00 93.19 82 PRO A CA 1
ATOM 676 C C . PRO A 1 82 ? -6.985 7.849 8.139 1.00 93.19 82 PRO A C 1
ATOM 678 O O . PRO A 1 82 ? -5.999 8.120 7.455 1.00 93.19 82 PRO A O 1
ATOM 681 N N . ALA A 1 83 ? -7.853 6.889 7.801 1.00 95.06 83 ALA A N 1
ATOM 682 C CA . ALA A 1 83 ? -7.726 6.077 6.590 1.00 95.06 83 ALA A CA 1
ATOM 683 C C . ALA A 1 83 ? -7.841 6.921 5.313 1.00 95.06 83 ALA A C 1
ATOM 685 O O . ALA A 1 83 ? -7.043 6.750 4.392 1.00 95.06 83 ALA A O 1
ATOM 686 N N . GLU A 1 84 ? -8.773 7.875 5.289 1.00 94.88 84 GLU A N 1
ATOM 687 C CA . GLU A 1 84 ? -8.902 8.864 4.221 1.00 94.88 84 GLU A CA 1
ATOM 688 C C . GLU A 1 84 ? -7.603 9.655 4.066 1.00 94.88 84 GLU A C 1
ATOM 690 O O . GLU A 1 84 ? -7.045 9.674 2.979 1.00 94.88 84 GLU A O 1
ATOM 695 N N . GLY A 1 85 ? -7.017 10.159 5.159 1.00 95.44 85 GLY A N 1
ATOM 696 C CA . GLY A 1 85 ? -5.729 10.862 5.100 1.00 95.44 85 GLY A CA 1
ATOM 697 C C . GLY A 1 85 ? -4.576 10.033 4.510 1.00 95.44 85 GLY A C 1
ATOM 698 O O . GLY A 1 85 ? -3.727 10.580 3.802 1.00 95.44 85 GLY A O 1
ATOM 699 N N . ILE A 1 86 ? -4.542 8.717 4.764 1.00 97.19 86 ILE A N 1
ATOM 700 C CA . ILE A 1 86 ? -3.579 7.799 4.127 1.00 97.19 86 ILE A CA 1
ATOM 701 C C . ILE A 1 86 ? -3.836 7.742 2.619 1.00 97.19 86 ILE A C 1
ATOM 703 O O . ILE A 1 86 ? -2.905 7.915 1.831 1.00 97.19 86 ILE A O 1
ATOM 707 N N . ILE A 1 87 ? -5.090 7.524 2.222 1.00 96.81 87 ILE A N 1
ATOM 708 C CA . ILE A 1 87 ? -5.493 7.417 0.818 1.00 96.81 87 ILE A CA 1
ATOM 709 C C . ILE A 1 87 ? -5.204 8.722 0.068 1.00 96.81 87 ILE A C 1
ATOM 711 O O . ILE A 1 87 ? -4.554 8.667 -0.974 1.00 96.81 87 ILE A O 1
ATOM 715 N N . SER A 1 88 ? -5.579 9.883 0.609 1.00 95.69 88 SER A N 1
ATOM 716 C CA . SER A 1 88 ? -5.325 11.200 0.009 1.00 95.69 88 SER A CA 1
ATOM 717 C C . SER A 1 88 ? -3.831 11.442 -0.209 1.00 95.69 88 SER A C 1
ATOM 719 O O . SER A 1 88 ? -3.412 11.867 -1.286 1.00 95.69 88 SER A O 1
ATOM 721 N N . SER A 1 89 ? -2.992 11.113 0.782 1.00 95.56 89 SER A N 1
ATOM 722 C CA . SER A 1 89 ? -1.535 11.266 0.664 1.00 95.56 89 SER A CA 1
ATOM 723 C C . SER A 1 89 ? -0.959 10.428 -0.485 1.00 95.56 89 SER A C 1
ATOM 725 O O . SER A 1 89 ? -0.105 10.902 -1.243 1.00 95.56 89 SER A O 1
ATOM 727 N N . ILE A 1 90 ? -1.464 9.202 -0.648 1.00 96.44 90 ILE A N 1
ATOM 728 C CA . ILE A 1 90 ? -1.059 8.288 -1.717 1.00 96.44 90 ILE A CA 1
ATOM 729 C C . ILE A 1 90 ? -1.578 8.756 -3.083 1.00 96.44 90 ILE A C 1
ATOM 731 O O . ILE A 1 90 ? -0.789 8.837 -4.027 1.00 96.44 90 ILE A O 1
ATOM 735 N N . CYS A 1 91 ? -2.863 9.100 -3.190 1.00 94.88 91 CYS A N 1
ATOM 736 C CA . CYS A 1 91 ? -3.479 9.592 -4.424 1.00 94.88 91 CYS A CA 1
ATOM 737 C C . CYS A 1 91 ? -2.787 10.862 -4.934 1.00 94.88 91 CYS A C 1
ATOM 739 O O . CYS A 1 91 ? -2.492 10.959 -6.127 1.00 94.88 91 CYS A O 1
ATOM 741 N N . ALA A 1 92 ? -2.430 11.790 -4.040 1.00 92.44 92 ALA A N 1
ATOM 742 C CA . ALA A 1 92 ? -1.675 12.990 -4.394 1.00 92.44 92 ALA A CA 1
ATOM 743 C C . ALA A 1 92 ? -0.309 12.646 -5.014 1.00 92.44 92 ALA A C 1
ATOM 745 O O . ALA A 1 92 ? 0.049 13.181 -6.062 1.00 92.44 92 ALA A O 1
ATOM 746 N N . TYR A 1 93 ? 0.436 11.711 -4.412 1.00 91.56 93 TYR A N 1
ATOM 747 C CA . TYR A 1 93 ? 1.717 11.253 -4.960 1.00 91.56 93 TYR A CA 1
ATOM 748 C C . TYR A 1 93 ? 1.560 10.564 -6.325 1.00 91.56 93 TYR A C 1
ATOM 750 O O . TYR A 1 93 ? 2.336 10.829 -7.245 1.00 91.56 93 TYR A O 1
ATOM 758 N N . GLN A 1 94 ? 0.576 9.675 -6.470 1.00 91.12 94 GLN A N 1
ATOM 759 C CA . GLN A 1 94 ? 0.358 8.931 -7.713 1.00 91.12 94 GLN A CA 1
ATOM 760 C C . GLN A 1 94 ? -0.106 9.841 -8.852 1.00 91.12 94 GLN A C 1
ATOM 762 O O . GLN A 1 94 ? 0.402 9.710 -9.965 1.00 91.12 94 GLN A O 1
ATOM 767 N N . THR A 1 95 ? -0.992 10.798 -8.562 1.00 89.94 95 THR A N 1
ATOM 768 C CA . THR A 1 95 ? -1.443 11.819 -9.518 1.00 89.94 95 THR A CA 1
ATOM 769 C C . THR A 1 95 ? -0.267 12.668 -9.989 1.00 89.94 95 THR A C 1
ATOM 771 O O . THR A 1 95 ? 0.006 12.718 -11.188 1.00 89.94 95 THR A O 1
ATOM 774 N N . GLU A 1 96 ? 0.511 13.234 -9.059 1.00 87.50 96 GLU A N 1
ATOM 775 C CA . GLU A 1 96 ? 1.691 14.040 -9.391 1.00 87.50 96 GLU A CA 1
ATOM 776 C C . GLU A 1 96 ? 2.683 13.242 -10.251 1.00 87.50 96 GLU A C 1
ATOM 778 O O . GLU A 1 96 ? 3.190 13.729 -11.261 1.00 87.50 96 GLU A O 1
ATOM 783 N N . ARG A 1 97 ? 2.940 11.978 -9.895 1.00 84.94 97 ARG A N 1
ATOM 784 C CA . ARG A 1 97 ? 3.844 11.099 -10.646 1.00 84.94 97 ARG A CA 1
ATOM 785 C C . ARG A 1 97 ? 3.307 10.723 -12.032 1.00 84.94 97 ARG A C 1
ATOM 787 O O . ARG A 1 97 ? 4.103 10.567 -12.962 1.00 84.94 97 ARG A O 1
ATOM 794 N N . HIS A 1 98 ? 1.999 10.543 -12.183 1.00 83.38 98 HIS A N 1
ATOM 795 C CA . HIS A 1 98 ? 1.366 10.227 -13.463 1.00 83.38 98 HIS A CA 1
ATOM 796 C C . HIS A 1 98 ? 1.378 11.432 -14.419 1.00 83.38 98 HIS A C 1
ATOM 798 O O . HIS A 1 98 ? 1.608 11.272 -15.617 1.00 83.38 98 HIS A O 1
ATOM 804 N N . GLU A 1 99 ? 1.193 12.645 -13.897 1.00 82.25 99 GLU A N 1
ATOM 805 C CA . GLU A 1 99 ? 1.176 13.882 -14.690 1.00 82.25 99 GLU A CA 1
ATOM 806 C C . GLU A 1 99 ? 2.566 14.327 -15.176 1.00 82.25 99 GLU A C 1
ATOM 808 O O . GLU A 1 99 ? 2.683 15.079 -16.152 1.00 82.25 99 GLU A O 1
ATOM 813 N N . ARG A 1 100 ? 3.646 13.845 -14.545 1.00 76.50 100 ARG A N 1
ATOM 814 C CA . ARG A 1 100 ? 5.021 14.138 -14.973 1.00 76.50 100 ARG A CA 1
ATOM 815 C C . ARG A 1 100 ? 5.272 13.606 -16.389 1.00 76.50 100 ARG A C 1
ATOM 817 O O . ARG A 1 100 ? 5.325 12.404 -16.640 1.00 76.50 100 ARG A O 1
ATOM 824 N N . LYS A 1 101 ? 5.527 14.521 -17.332 1.00 56.44 101 LYS A N 1
ATOM 825 C CA . LYS A 1 101 ? 5.830 14.237 -18.750 1.00 56.44 101 LYS A CA 1
ATOM 826 C C . LYS A 1 101 ? 7.245 13.672 -18.984 1.00 56.44 101 LYS A C 1
ATOM 828 O O . LYS A 1 101 ? 7.913 14.072 -19.933 1.00 56.44 101 LYS A O 1
ATOM 833 N N . SER A 1 102 ? 7.703 12.728 -18.165 1.00 57.84 102 SER A N 1
ATOM 834 C CA . SER A 1 102 ? 8.934 11.976 -18.434 1.00 57.84 102 SER A CA 1
ATOM 835 C C . SER A 1 102 ? 8.595 10.656 -19.126 1.00 57.84 102 SER A C 1
ATOM 837 O O . SER A 1 102 ? 7.797 9.866 -18.629 1.00 57.84 102 SER A O 1
ATOM 839 N N . PHE A 1 103 ? 9.200 10.413 -20.291 1.00 47.94 103 PHE A N 1
ATOM 840 C CA . PHE A 1 103 ? 8.944 9.252 -21.161 1.00 47.94 103 PHE A CA 1
ATOM 841 C C . PHE A 1 103 ? 9.289 7.882 -20.539 1.00 47.94 103 PHE A C 1
ATOM 843 O O . PHE A 1 103 ? 8.951 6.857 -21.120 1.00 47.94 103 PHE A O 1
ATOM 850 N N . HIS A 1 104 ? 9.925 7.844 -19.362 1.00 49.34 104 HIS A N 1
ATOM 851 C CA . HIS A 1 104 ? 10.488 6.620 -18.776 1.00 49.34 104 HIS A CA 1
ATOM 852 C C . HIS A 1 104 ? 10.073 6.336 -17.320 1.00 49.34 104 HIS A C 1
ATOM 854 O O . HIS A 1 104 ? 10.635 5.432 -16.713 1.00 49.34 104 HIS A O 1
ATOM 860 N N . VAL A 1 105 ? 9.156 7.109 -16.715 1.00 54.88 105 VAL A N 1
ATOM 861 C CA . VAL A 1 105 ? 9.109 7.205 -15.234 1.00 54.88 105 VAL A CA 1
ATOM 862 C C . VAL A 1 105 ? 7.839 6.656 -14.565 1.00 54.88 105 VAL A C 1
ATOM 864 O O . VAL A 1 105 ? 7.888 6.310 -13.382 1.00 54.88 105 VAL A O 1
ATOM 867 N N . SER A 1 106 ? 6.717 6.501 -15.267 1.00 62.91 106 SER A N 1
ATOM 868 C CA . SER A 1 106 ? 5.475 6.037 -14.632 1.00 62.91 106 SER A CA 1
ATOM 869 C C . SER A 1 106 ? 4.575 5.286 -15.602 1.00 62.91 106 SER A C 1
ATOM 871 O O . SER A 1 106 ? 3.948 5.864 -16.487 1.00 62.91 106 SER A O 1
ATOM 873 N N . TYR A 1 107 ? 4.521 3.973 -15.421 1.00 76.56 107 TYR A N 1
ATOM 874 C CA . TYR A 1 107 ? 3.489 3.134 -16.000 1.00 76.56 107 TYR A CA 1
ATOM 875 C C . TYR A 1 107 ? 2.656 2.532 -14.863 1.00 76.56 107 TYR A C 1
ATOM 877 O O . TYR A 1 107 ? 3.143 2.386 -13.744 1.00 76.56 107 TYR A O 1
ATOM 885 N N . LEU A 1 108 ? 1.377 2.265 -15.116 1.00 83.94 108 LEU A N 1
ATOM 886 C CA . LEU A 1 108 ? 0.386 2.102 -14.047 1.00 83.94 108 LEU A CA 1
ATOM 887 C C . LEU A 1 108 ? 0.621 0.883 -13.163 1.00 83.94 108 LEU A C 1
ATOM 889 O O . LEU A 1 108 ? 0.296 0.917 -11.988 1.00 83.94 108 LEU A O 1
ATOM 893 N N . ASN A 1 109 ? 1.199 -0.183 -13.700 1.00 86.88 109 ASN A N 1
ATOM 894 C CA . ASN A 1 109 ? 1.456 -1.405 -12.955 1.00 86.88 109 ASN A CA 1
ATOM 895 C C . ASN A 1 109 ? 2.923 -1.558 -12.554 1.00 86.88 109 ASN A C 1
ATOM 897 O O . ASN A 1 109 ? 3.394 -2.682 -12.520 1.00 86.88 109 ASN A O 1
ATOM 901 N N . ASP A 1 110 ? 3.672 -0.487 -12.287 1.00 88.75 110 ASP A N 1
ATOM 902 C CA . ASP A 1 110 ? 5.032 -0.625 -11.747 1.00 88.75 110 ASP A CA 1
ATOM 903 C C . ASP A 1 110 ? 5.023 -0.977 -10.242 1.00 88.75 110 ASP A C 1
ATOM 905 O O . ASP A 1 110 ? 4.052 -0.656 -9.546 1.00 88.75 110 ASP A O 1
ATOM 909 N N . PRO A 1 111 ? 6.108 -1.556 -9.689 1.00 92.06 111 PRO A N 1
ATOM 910 C CA . PRO A 1 111 ? 6.152 -1.993 -8.289 1.00 92.06 111 PRO A CA 1
ATOM 911 C C . PRO A 1 111 ? 5.835 -0.902 -7.256 1.00 92.06 111 PRO A C 1
ATOM 913 O O . PRO A 1 111 ? 5.275 -1.200 -6.200 1.00 92.06 111 PRO A O 1
ATOM 916 N N . ARG A 1 112 ? 6.150 0.375 -7.539 1.00 92.00 112 ARG A N 1
ATOM 917 C CA . ARG A 1 112 ? 5.810 1.486 -6.629 1.00 92.00 112 ARG A CA 1
ATOM 918 C C . ARG A 1 112 ? 4.306 1.706 -6.587 1.00 92.00 112 ARG A C 1
ATOM 920 O O . ARG A 1 112 ? 3.753 1.921 -5.513 1.00 92.00 112 ARG A O 1
ATOM 927 N N . THR A 1 113 ? 3.659 1.661 -7.748 1.00 92.50 113 THR A N 1
ATOM 928 C CA . THR A 1 113 ? 2.210 1.832 -7.844 1.00 92.50 113 THR A CA 1
ATOM 929 C C . THR A 1 113 ? 1.498 0.672 -7.162 1.00 92.50 113 THR A C 1
ATOM 931 O O . THR A 1 113 ? 0.635 0.923 -6.331 1.00 92.50 113 THR A O 1
ATOM 934 N N . LEU A 1 114 ? 1.921 -0.574 -7.396 1.00 94.94 114 LEU A N 1
ATOM 935 C CA . LEU A 1 114 ? 1.312 -1.749 -6.759 1.00 94.94 114 LEU A CA 1
ATOM 936 C C . LEU A 1 114 ? 1.421 -1.731 -5.229 1.00 94.94 114 LEU A C 1
ATOM 938 O O . LEU A 1 114 ? 0.440 -2.019 -4.547 1.00 94.94 114 LEU A O 1
ATOM 942 N N . LEU A 1 115 ? 2.575 -1.337 -4.677 1.00 96.06 115 LEU A N 1
ATOM 943 C CA . LEU A 1 115 ? 2.733 -1.142 -3.231 1.00 96.06 115 LEU A CA 1
ATOM 944 C C . LEU A 1 115 ? 1.706 -0.141 -2.681 1.00 96.06 115 LEU A C 1
ATOM 946 O O . LEU A 1 115 ? 1.086 -0.371 -1.645 1.00 96.06 115 LEU A O 1
ATOM 950 N N . LEU A 1 116 ? 1.544 0.988 -3.364 1.00 96.44 116 LEU A N 1
ATOM 951 C CA . LEU A 1 116 ? 0.658 2.061 -2.930 1.00 96.44 116 LEU A CA 1
ATOM 952 C C . LEU A 1 116 ? -0.825 1.706 -3.093 1.00 96.44 116 LEU A C 1
ATOM 954 O O . LEU A 1 116 ? -1.622 2.024 -2.211 1.00 96.44 116 LEU A O 1
ATOM 958 N N . GLU A 1 117 ? -1.190 1.002 -4.164 1.00 96.38 117 GLU A N 1
ATOM 959 C CA . GLU A 1 117 ? -2.534 0.443 -4.337 1.00 96.38 117 GLU A CA 1
ATOM 960 C C . GLU A 1 117 ? -2.865 -0.572 -3.240 1.00 96.38 117 GLU A C 1
ATOM 962 O O . GLU A 1 117 ? -3.974 -0.565 -2.702 1.00 96.38 117 GLU A O 1
ATOM 967 N N . GLU A 1 118 ? -1.903 -1.408 -2.845 1.00 97.25 118 GLU A N 1
ATOM 968 C CA . GLU A 1 118 ? -2.107 -2.363 -1.757 1.00 97.25 118 GLU A CA 1
ATOM 969 C C . GLU A 1 118 ? -2.326 -1.644 -0.419 1.00 97.25 118 GLU A C 1
ATOM 971 O O . GLU A 1 118 ? -3.274 -1.977 0.294 1.00 97.25 118 GLU A O 1
ATOM 976 N N . ILE A 1 119 ? -1.547 -0.600 -0.117 1.00 97.94 119 ILE A N 1
ATOM 977 C CA . ILE A 1 119 ? -1.738 0.205 1.100 1.00 97.94 119 ILE A CA 1
ATOM 978 C C . ILE A 1 119 ? -3.098 0.916 1.088 1.00 97.94 119 ILE A C 1
ATOM 980 O O . ILE A 1 119 ? -3.774 0.927 2.118 1.00 97.94 119 ILE A O 1
ATOM 984 N N . LYS A 1 120 ? -3.538 1.482 -0.046 1.00 97.31 120 LYS A N 1
ATOM 985 C CA . LYS A 1 120 ? -4.877 2.093 -0.154 1.00 97.31 120 LYS A CA 1
ATOM 986 C C . LYS A 1 120 ? -5.985 1.071 0.053 1.00 97.31 120 LYS A C 1
ATOM 988 O O . LYS A 1 120 ? -6.932 1.345 0.785 1.00 97.31 120 LYS A O 1
ATOM 993 N N . SER A 1 121 ? -5.865 -0.103 -0.566 1.00 96.44 121 SER A N 1
ATOM 994 C CA . SER A 1 121 ? -6.824 -1.194 -0.394 1.00 96.44 121 SER A CA 1
ATOM 995 C C . SER A 1 121 ? -6.903 -1.635 1.066 1.00 96.44 121 SER A C 1
ATOM 997 O O . SER A 1 121 ? -7.99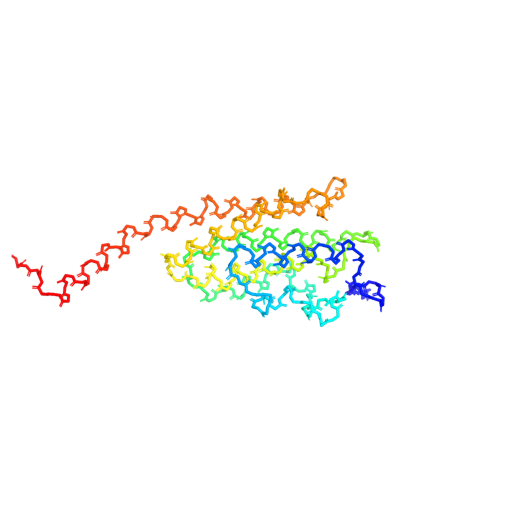7 -1.784 1.606 1.00 96.44 121 SER A O 1
ATOM 999 N N . TRP A 1 122 ? -5.762 -1.766 1.741 1.00 97.25 122 TRP A N 1
ATOM 1000 C CA . TRP A 1 122 ? -5.715 -2.053 3.171 1.00 97.25 122 TRP A CA 1
ATOM 1001 C C . TRP A 1 122 ? -6.359 -0.937 4.007 1.00 97.25 122 TRP A C 1
ATOM 1003 O O . TRP A 1 122 ? -7.210 -1.222 4.845 1.00 97.25 122 TRP A O 1
ATOM 1013 N N . ALA A 1 123 ? -6.030 0.331 3.752 1.00 96.81 123 ALA A N 1
ATOM 1014 C CA . ALA A 1 123 ? -6.607 1.456 4.486 1.00 96.81 123 ALA A CA 1
ATOM 1015 C C . ALA A 1 123 ? -8.134 1.511 4.325 1.00 96.81 123 ALA A C 1
ATOM 1017 O O . ALA A 1 123 ? -8.853 1.687 5.306 1.00 96.81 123 ALA A O 1
ATOM 1018 N N . LEU A 1 124 ? -8.641 1.288 3.112 1.00 95.19 124 LEU A N 1
ATOM 1019 C CA . LEU A 1 124 ? -10.074 1.248 2.839 1.00 95.19 124 LEU A CA 1
ATOM 1020 C C . LEU A 1 124 ? -10.762 0.055 3.525 1.00 95.19 124 LEU A C 1
ATOM 1022 O O . LEU A 1 124 ? -11.784 0.219 4.186 1.00 95.19 124 LEU A O 1
ATOM 1026 N N . ASN A 1 125 ? -10.216 -1.151 3.362 1.00 94.38 125 ASN A N 1
ATOM 1027 C CA . ASN A 1 125 ? -10.900 -2.386 3.747 1.00 94.38 125 ASN A CA 1
ATOM 1028 C C . ASN A 1 125 ? -10.683 -2.790 5.208 1.00 94.38 125 ASN A C 1
ATOM 1030 O O . ASN A 1 125 ? -11.498 -3.546 5.734 1.00 94.38 125 ASN A O 1
ATOM 1034 N N . VAL A 1 126 ? -9.612 -2.316 5.852 1.00 94.31 126 VAL A N 1
ATOM 1035 C CA . VAL A 1 126 ? -9.270 -2.644 7.245 1.00 94.31 126 VAL A CA 1
ATOM 1036 C C . VAL A 1 126 ? -9.516 -1.454 8.162 1.00 94.31 126 VAL A C 1
ATOM 1038 O O . VAL A 1 126 ? -10.188 -1.607 9.174 1.00 94.31 126 VAL A O 1
ATOM 1041 N N . LEU A 1 127 ? -9.001 -0.266 7.828 1.00 93.94 127 LEU A N 1
ATOM 1042 C CA . LEU A 1 127 ? -9.124 0.892 8.720 1.00 93.94 127 LEU A CA 1
ATOM 1043 C C . LEU A 1 127 ? -10.471 1.601 8.564 1.00 93.94 127 LEU A C 1
ATOM 1045 O O . LEU A 1 127 ? -11.182 1.791 9.548 1.00 93.94 127 LEU A O 1
ATOM 1049 N N . ALA A 1 128 ? -10.854 1.990 7.346 1.00 93.12 128 ALA A N 1
ATOM 1050 C CA . ALA A 1 128 ? -12.071 2.778 7.141 1.00 93.12 128 ALA A CA 1
ATOM 1051 C C . ALA A 1 128 ? -13.353 2.000 7.485 1.00 93.12 128 ALA A C 1
ATOM 1053 O O . ALA A 1 128 ? -14.349 2.596 7.896 1.00 93.12 128 ALA A O 1
ATOM 1054 N N . SER A 1 129 ? -13.311 0.673 7.366 1.00 90.19 129 SER A N 1
ATOM 1055 C CA . SER A 1 129 ? -14.396 -0.239 7.734 1.00 90.19 129 SER A CA 1
ATOM 1056 C C . SER A 1 129 ? -14.431 -0.597 9.228 1.00 90.19 129 SER A C 1
ATOM 1058 O O . SER A 1 129 ? -15.434 -1.146 9.689 1.00 90.19 129 SER A O 1
ATOM 1060 N N . ALA A 1 130 ? -13.376 -0.300 10.000 1.00 88.00 130 ALA A N 1
ATOM 1061 C CA . ALA A 1 130 ? -13.279 -0.696 11.403 1.00 88.00 130 ALA A CA 1
ATOM 1062 C C . ALA A 1 130 ? -14.301 0.055 12.266 1.00 88.00 130 ALA A C 1
ATOM 1064 O O . ALA A 1 130 ? -14.137 1.237 12.581 1.00 88.00 130 ALA A O 1
ATOM 1065 N N . SER A 1 131 ? -15.347 -0.649 12.699 1.00 77.94 131 SER A N 1
ATOM 1066 C CA . SER A 1 131 ? -16.379 -0.119 13.598 1.00 77.94 131 SER A CA 1
ATOM 1067 C C . SER A 1 131 ? -15.880 0.094 15.029 1.00 77.94 131 SER A C 1
ATOM 1069 O O . SER A 1 131 ? -16.450 0.891 15.768 1.00 77.94 131 SER A O 1
ATOM 1071 N N . CYS A 1 132 ? -14.832 -0.623 15.437 1.00 71.44 132 CYS A N 1
ATOM 1072 C CA . CYS A 1 132 ? -14.184 -0.491 16.737 1.00 71.44 132 CYS A CA 1
ATOM 1073 C C . CYS A 1 132 ? -12.697 -0.860 16.648 1.00 71.44 132 CYS A C 1
ATOM 1075 O O . CYS A 1 132 ? -12.262 -1.553 15.728 1.00 71.44 132 CYS A O 1
ATOM 1077 N N . THR A 1 133 ? -11.909 -0.392 17.613 1.00 80.62 133 THR A N 1
ATOM 1078 C CA . THR A 1 133 ? -10.480 -0.704 17.716 1.00 80.62 133 THR A CA 1
ATOM 1079 C C . THR A 1 133 ? -10.296 -1.974 18.542 1.00 80.62 133 THR A C 1
ATOM 1081 O O . THR A 1 133 ? -10.436 -1.964 19.765 1.00 80.62 133 THR A O 1
ATOM 1084 N N . THR A 1 134 ? -10.025 -3.085 17.865 1.00 83.81 134 THR A N 1
ATOM 1085 C CA . THR A 1 134 ? -9.762 -4.393 18.480 1.00 83.81 134 THR A CA 1
ATOM 1086 C C . THR A 1 134 ? -8.263 -4.691 18.506 1.00 83.81 134 THR A C 1
ATOM 1088 O O . THR A 1 134 ? -7.483 -4.032 17.819 1.00 83.81 134 THR A O 1
ATOM 1091 N N . GLU A 1 135 ? -7.853 -5.721 19.248 1.00 86.00 135 GLU A N 1
ATOM 1092 C CA . GLU A 1 135 ? -6.475 -6.241 19.212 1.00 86.00 135 GLU A CA 1
ATOM 1093 C C . GLU A 1 135 ? -6.035 -6.602 17.783 1.00 86.00 135 GLU A C 1
ATOM 1095 O O . GLU A 1 135 ? -4.907 -6.327 17.386 1.00 86.00 135 GLU A O 1
ATOM 1100 N N . TYR A 1 136 ? -6.963 -7.118 16.967 1.00 89.44 136 TYR A N 1
ATOM 1101 C CA . TYR A 1 136 ? -6.722 -7.379 15.549 1.00 89.44 136 TYR A CA 1
ATOM 1102 C C . TYR A 1 136 ? -6.323 -6.109 14.781 1.00 89.44 136 TYR A C 1
ATOM 1104 O O . TYR A 1 136 ? -5.337 -6.126 14.048 1.00 89.44 136 TYR A O 1
ATOM 1112 N N . ILE A 1 137 ? -7.048 -5.000 14.972 1.00 91.31 137 ILE A N 1
ATOM 1113 C CA . ILE A 1 137 ? -6.737 -3.725 14.309 1.00 91.31 137 ILE A CA 1
ATOM 1114 C C . ILE A 1 137 ? -5.384 -3.175 14.772 1.00 91.31 137 ILE A C 1
ATOM 1116 O O . ILE A 1 137 ? -4.622 -2.675 13.947 1.00 91.31 137 ILE A O 1
ATOM 1120 N N . VAL A 1 138 ? -5.057 -3.302 16.060 1.00 91.00 138 VAL A N 1
ATOM 1121 C CA . VAL A 1 138 ? -3.744 -2.894 16.585 1.00 91.00 138 VAL A CA 1
ATOM 1122 C C . VAL A 1 138 ? -2.629 -3.691 15.911 1.00 91.00 138 VAL A C 1
ATOM 1124 O O . VAL A 1 138 ? -1.719 -3.094 15.339 1.00 91.00 138 VAL A O 1
ATOM 1127 N N . ASN A 1 139 ? -2.745 -5.019 15.875 1.00 92.50 139 ASN A N 1
ATOM 1128 C CA . ASN A 1 139 ? -1.764 -5.883 15.221 1.00 92.50 139 ASN A CA 1
ATOM 1129 C C . ASN A 1 139 ? -1.638 -5.583 13.712 1.00 92.50 139 ASN A C 1
ATOM 1131 O O . ASN A 1 139 ? -0.534 -5.549 13.172 1.00 92.50 139 ASN A O 1
ATOM 1135 N N . GLU A 1 140 ? -2.744 -5.304 13.014 1.00 94.56 140 GLU A N 1
ATOM 1136 C CA . GLU A 1 140 ? -2.720 -4.880 11.605 1.00 94.56 140 GLU A CA 1
ATOM 1137 C C . GLU A 1 140 ? -1.946 -3.570 11.398 1.00 94.56 140 GLU A C 1
ATOM 1139 O O . GLU A 1 140 ? -1.163 -3.453 10.450 1.00 94.56 140 GLU A O 1
ATOM 1144 N N . VAL A 1 141 ? -2.134 -2.589 12.285 1.00 94.88 141 VAL A N 1
ATOM 1145 C CA . VAL A 1 141 ? -1.435 -1.295 12.243 1.00 94.88 141 VAL A CA 1
ATOM 1146 C C . VAL A 1 141 ? 0.053 -1.464 12.552 1.00 94.88 141 VAL A C 1
ATOM 1148 O O . VAL A 1 141 ? 0.889 -0.918 11.827 1.00 94.88 141 VAL A O 1
ATOM 1151 N N . GLU A 1 142 ? 0.405 -2.250 13.566 1.00 94.38 142 GLU A N 1
ATOM 1152 C CA . GLU A 1 142 ? 1.799 -2.537 13.921 1.00 94.38 142 GLU A CA 1
ATOM 1153 C C . GLU A 1 142 ? 2.532 -3.262 12.789 1.00 94.38 142 GLU A C 1
ATOM 1155 O O . GLU A 1 142 ? 3.605 -2.817 12.361 1.00 94.38 142 GLU A O 1
ATOM 1160 N N . ASN A 1 143 ? 1.922 -4.311 12.230 1.00 96.50 143 ASN A N 1
ATOM 1161 C CA . ASN A 1 143 ? 2.453 -5.023 11.070 1.00 96.50 143 ASN A CA 1
ATOM 1162 C C . ASN A 1 143 ? 2.610 -4.076 9.879 1.00 96.50 143 ASN A C 1
ATOM 1164 O O . ASN A 1 143 ? 3.664 -4.047 9.242 1.00 96.50 143 ASN A O 1
ATOM 1168 N N . ARG A 1 144 ? 1.630 -3.204 9.616 1.00 96.94 144 ARG A N 1
ATOM 1169 C CA . ARG A 1 144 ? 1.744 -2.207 8.544 1.00 96.94 144 ARG A CA 1
ATOM 1170 C C . ARG A 1 144 ? 2.926 -1.264 8.765 1.00 96.94 144 ARG A C 1
ATOM 1172 O O . ARG A 1 144 ? 3.685 -1.001 7.829 1.00 96.94 144 ARG A O 1
ATOM 1179 N N . MET A 1 145 ? 3.121 -0.767 9.984 1.00 95.94 145 MET A N 1
ATOM 1180 C CA . MET A 1 145 ? 4.259 0.095 10.311 1.00 95.94 145 MET A CA 1
ATOM 1181 C C . MET A 1 145 ? 5.592 -0.634 10.128 1.00 95.94 145 MET A C 1
ATOM 1183 O O . MET A 1 145 ? 6.533 -0.047 9.587 1.00 95.94 145 MET A O 1
ATOM 1187 N N . GLN A 1 146 ? 5.690 -1.898 10.546 1.00 96.31 146 GLN A N 1
ATOM 1188 C CA . GLN A 1 146 ? 6.887 -2.717 10.348 1.00 96.31 146 GLN A CA 1
ATOM 1189 C C . GLN A 1 146 ? 7.166 -2.979 8.865 1.00 96.31 146 GLN A C 1
ATOM 1191 O O . GLN A 1 146 ? 8.306 -2.820 8.426 1.00 96.31 146 GLN A O 1
ATOM 1196 N N . PHE A 1 147 ? 6.136 -3.304 8.082 1.00 96.44 147 PHE A N 1
ATOM 1197 C CA . PHE A 1 147 ? 6.230 -3.493 6.636 1.00 96.44 147 PHE A CA 1
ATOM 1198 C C . PHE A 1 147 ? 6.780 -2.238 5.952 1.00 96.44 147 PHE A C 1
ATOM 1200 O O . PHE A 1 147 ? 7.781 -2.306 5.236 1.00 96.44 147 PHE A O 1
ATOM 1207 N N . ILE A 1 148 ? 6.215 -1.065 6.259 1.00 95.12 148 ILE A N 1
ATOM 1208 C CA . ILE A 1 148 ? 6.689 0.205 5.697 1.00 95.12 148 ILE A CA 1
ATOM 1209 C C . ILE A 1 148 ? 8.122 0.520 6.154 1.00 95.12 148 ILE A C 1
ATOM 1211 O O . ILE A 1 148 ? 8.948 0.921 5.333 1.00 95.12 148 ILE A O 1
ATOM 1215 N N . LYS A 1 149 ? 8.459 0.306 7.435 1.00 93.44 149 LYS A N 1
ATOM 1216 C CA . LYS A 1 149 ? 9.829 0.489 7.953 1.00 93.44 149 LYS A CA 1
ATOM 1217 C C . LYS A 1 149 ? 10.827 -0.393 7.201 1.00 93.44 149 LYS A C 1
ATOM 1219 O O . LYS A 1 149 ? 11.868 0.102 6.771 1.00 93.44 149 LYS A O 1
ATOM 1224 N N . LYS A 1 150 ? 10.516 -1.676 7.000 1.00 93.75 150 LYS A N 1
ATOM 1225 C CA . LYS A 1 150 ? 11.375 -2.583 6.229 1.00 93.75 150 LYS A CA 1
ATOM 1226 C C . LYS A 1 150 ? 11.527 -2.118 4.782 1.00 93.75 150 LYS A C 1
ATOM 1228 O O . LYS A 1 150 ? 12.635 -2.176 4.266 1.00 93.75 150 LYS A O 1
ATOM 1233 N N . ILE A 1 151 ? 10.485 -1.579 4.151 1.00 92.31 151 ILE A N 1
ATOM 1234 C CA . ILE A 1 151 ? 10.602 -1.017 2.796 1.00 92.31 151 ILE A CA 1
ATOM 1235 C C . ILE A 1 151 ? 11.508 0.219 2.767 1.00 92.31 151 ILE A C 1
ATOM 1237 O O . ILE A 1 151 ? 12.340 0.350 1.872 1.00 92.31 151 ILE A O 1
ATOM 1241 N N . GLN A 1 152 ? 11.381 1.108 3.752 1.00 88.50 152 GLN A N 1
ATOM 1242 C CA . GLN A 1 152 ? 12.170 2.340 3.819 1.00 88.50 152 GLN A CA 1
ATOM 1243 C C . GLN A 1 152 ? 13.653 2.098 4.128 1.00 88.50 152 GLN A C 1
ATOM 1245 O O . GLN A 1 152 ? 14.504 2.840 3.639 1.00 88.50 152 GLN A O 1
ATOM 1250 N N . TYR A 1 153 ? 13.969 1.083 4.939 1.00 85.50 153 TYR A N 1
ATOM 1251 C CA . TYR A 1 153 ? 15.321 0.884 5.477 1.00 85.50 153 TYR A CA 1
ATOM 1252 C C . TYR A 1 153 ? 15.994 -0.436 5.074 1.00 85.50 153 TYR A C 1
ATOM 1254 O O . TYR A 1 153 ? 17.191 -0.585 5.301 1.00 85.50 153 TYR A O 1
ATOM 1262 N N . GLY A 1 154 ? 15.264 -1.399 4.507 1.00 74.50 154 GLY A N 1
ATOM 1263 C CA . GLY A 1 154 ? 15.729 -2.780 4.330 1.00 74.50 154 GLY A CA 1
ATOM 1264 C C . GLY A 1 154 ? 16.778 -2.956 3.234 1.00 74.50 154 GLY A C 1
ATOM 1265 O O . GLY A 1 154 ? 17.860 -3.473 3.496 1.00 74.50 154 GLY A O 1
ATOM 1266 N N . GLN A 1 155 ? 16.488 -2.514 2.009 1.00 73.00 155 GLN A N 1
ATOM 1267 C CA . GLN A 1 155 ? 17.433 -2.583 0.892 1.00 73.00 155 GLN A CA 1
ATOM 1268 C C . GLN A 1 155 ? 17.627 -1.197 0.284 1.00 73.00 155 GLN A C 1
ATOM 1270 O O . GLN A 1 155 ? 16.800 -0.684 -0.476 1.00 73.00 155 GLN A O 1
ATOM 1275 N N . GLN A 1 156 ? 18.754 -0.577 0.641 1.00 65.94 156 GLN A N 1
ATOM 1276 C CA . GLN A 1 156 ? 19.135 0.719 0.099 1.00 65.94 156 GLN A CA 1
ATOM 1277 C C . GLN A 1 156 ? 19.178 0.650 -1.435 1.00 65.94 156 GLN A C 1
ATOM 1279 O O . GLN A 1 156 ? 19.763 -0.265 -2.007 1.00 65.94 156 GLN A O 1
ATOM 1284 N N . LYS A 1 157 ? 18.593 1.660 -2.089 1.00 71.94 157 LYS A N 1
ATOM 1285 C CA . LYS A 1 157 ? 18.534 1.855 -3.550 1.00 71.94 157 LYS A CA 1
ATOM 1286 C C . LYS A 1 157 ? 17.546 0.992 -4.352 1.00 71.94 157 LYS A C 1
ATOM 1288 O O . LYS A 1 157 ? 17.482 1.192 -5.561 1.00 71.94 157 LYS A O 1
ATOM 1293 N N . LEU A 1 158 ? 16.728 0.130 -3.740 1.00 84.44 158 LEU A N 1
ATOM 1294 C CA . LEU A 1 158 ? 15.655 -0.540 -4.499 1.00 84.44 158 LEU A CA 1
ATOM 1295 C C . LEU A 1 158 ? 14.616 0.464 -5.003 1.00 84.44 158 LEU A C 1
ATOM 1297 O O . LEU A 1 158 ? 14.277 0.487 -6.180 1.00 84.44 158 LEU A O 1
ATOM 1301 N N . PHE A 1 159 ? 14.157 1.345 -4.117 1.00 83.88 159 PHE A N 1
ATOM 1302 C CA . PHE A 1 159 ? 13.177 2.380 -4.430 1.00 83.88 159 PHE A CA 1
ATOM 1303 C C . PHE A 1 159 ? 13.816 3.771 -4.377 1.00 83.88 159 PHE A C 1
ATOM 1305 O O . PHE A 1 159 ? 13.492 4.597 -3.522 1.00 83.88 159 PHE A O 1
ATOM 1312 N N . THR A 1 160 ? 14.753 4.042 -5.287 1.00 74.00 160 THR A N 1
ATOM 1313 C CA . THR A 1 160 ? 15.322 5.389 -5.433 1.00 74.00 160 THR A CA 1
ATOM 1314 C C . THR A 1 160 ? 14.291 6.368 -5.985 1.00 74.00 160 THR A C 1
ATOM 1316 O O . THR A 1 160 ? 13.379 6.001 -6.735 1.00 74.00 160 THR A O 1
ATOM 1319 N N . SER A 1 161 ? 14.439 7.625 -5.574 1.00 64.88 161 SER A N 1
ATOM 1320 C CA . SER A 1 161 ? 13.688 8.760 -6.117 1.00 64.88 161 SER A CA 1
ATOM 1321 C C . SER A 1 161 ? 14.568 9.525 -7.094 1.00 64.88 161 SER A C 1
ATOM 1323 O O . SER A 1 161 ? 15.791 9.541 -6.925 1.00 64.88 161 SER A O 1
ATOM 1325 N N . GLY A 1 162 ? 13.962 10.148 -8.105 1.00 60.81 162 GLY A N 1
ATOM 1326 C CA . GLY A 1 162 ? 14.660 11.133 -8.922 1.00 60.81 162 GLY A CA 1
ATOM 1327 C C . GLY A 1 162 ? 15.024 12.371 -8.096 1.00 60.81 162 GLY A C 1
ATOM 1328 O O . GLY A 1 162 ? 14.497 12.598 -7.004 1.00 60.81 162 GLY A O 1
ATOM 1329 N N . SER A 1 163 ? 15.950 13.181 -8.608 1.00 49.12 163 SER A N 1
ATOM 1330 C CA . SER A 1 163 ? 16.328 14.446 -7.970 1.00 49.12 163 SER A CA 1
ATOM 1331 C C . SER A 1 163 ? 15.144 15.423 -7.949 1.00 49.12 163 SER A C 1
ATOM 1333 O O . SER A 1 163 ? 14.569 15.697 -8.998 1.00 49.12 163 SER A O 1
ATOM 1335 N N . GLY A 1 164 ? 14.827 15.991 -6.778 1.00 54.53 164 GLY A N 1
ATOM 1336 C CA . GLY A 1 164 ? 13.835 17.070 -6.623 1.00 54.53 164 GLY A CA 1
ATOM 1337 C C . GLY A 1 164 ? 12.368 16.632 -6.547 1.00 54.53 164 GLY A C 1
ATOM 1338 O O . GLY A 1 164 ? 11.480 17.475 -6.617 1.00 54.53 164 GLY A O 1
ATOM 1339 N N . GLU A 1 165 ? 12.096 15.337 -6.405 1.00 59.06 165 GLU A N 1
ATOM 1340 C CA . GLU A 1 165 ? 10.742 14.780 -6.435 1.00 59.06 165 GLU A CA 1
ATOM 1341 C C . GLU A 1 165 ? 10.213 14.472 -5.027 1.00 59.06 165 GLU A C 1
ATOM 1343 O O . GLU A 1 165 ? 10.969 13.983 -4.178 1.00 59.06 165 GLU A O 1
ATOM 1348 N N . ARG A 1 166 ? 8.896 14.643 -4.786 1.00 70.69 166 ARG A N 1
ATOM 1349 C CA . ARG A 1 166 ? 8.248 13.941 -3.664 1.00 70.69 166 ARG A CA 1
ATOM 1350 C C . ARG A 1 166 ? 8.545 12.457 -3.847 1.00 70.69 166 ARG A C 1
ATOM 1352 O O . ARG A 1 166 ? 8.231 11.879 -4.887 1.00 70.69 166 ARG A O 1
ATOM 1359 N N . SER A 1 167 ? 9.237 11.874 -2.877 1.00 84.62 167 SER A N 1
ATOM 1360 C CA . SER A 1 167 ? 9.729 10.504 -2.956 1.00 84.62 167 SER A CA 1
ATOM 1361 C C . SER A 1 167 ? 8.669 9.521 -2.481 1.00 84.62 167 SER A C 1
ATOM 1363 O O . SER A 1 167 ? 7.889 9.836 -1.584 1.00 84.62 167 SER A O 1
ATOM 1365 N N . LEU A 1 168 ? 8.713 8.287 -2.995 1.00 89.06 168 LEU A N 1
ATOM 1366 C CA . LEU A 1 168 ? 7.962 7.179 -2.395 1.00 89.06 168 LEU A CA 1
ATOM 1367 C C . LEU A 1 168 ? 8.263 7.083 -0.889 1.00 89.06 168 LEU A C 1
ATOM 1369 O O . LEU A 1 168 ? 7.365 6.860 -0.088 1.00 89.06 168 LEU A O 1
ATOM 1373 N N . MET A 1 169 ? 9.522 7.307 -0.499 1.00 90.75 169 MET A N 1
ATOM 1374 C CA . MET A 1 169 ? 9.953 7.270 0.900 1.00 90.75 169 MET A CA 1
ATOM 1375 C C . MET A 1 169 ? 9.277 8.340 1.763 1.00 90.75 169 MET A C 1
ATOM 1377 O O . MET A 1 169 ? 8.915 8.033 2.898 1.00 90.75 169 MET A O 1
ATOM 1381 N N . ALA A 1 170 ? 9.093 9.557 1.238 1.00 90.62 170 ALA A N 1
ATOM 1382 C CA . ALA A 1 170 ? 8.361 10.624 1.916 1.00 90.62 170 ALA A CA 1
ATOM 1383 C C . ALA A 1 170 ? 6.879 10.263 2.062 1.00 90.62 170 ALA A C 1
ATOM 1385 O O . ALA A 1 170 ? 6.365 10.299 3.171 1.00 90.62 170 ALA A O 1
ATOM 1386 N N . THR A 1 171 ? 6.228 9.786 0.996 1.00 93.81 171 THR A N 1
ATOM 1387 C CA . THR A 1 171 ? 4.829 9.328 1.068 1.00 93.81 171 THR A CA 1
ATOM 1388 C C . THR A 1 171 ? 4.654 8.211 2.101 1.00 93.81 171 THR A C 1
ATOM 1390 O O . THR A 1 171 ? 3.754 8.262 2.932 1.00 93.81 171 THR A O 1
ATOM 1393 N N . LEU A 1 172 ? 5.553 7.222 2.120 1.00 94.19 172 LEU A N 1
ATOM 1394 C CA . LEU A 1 172 ? 5.550 6.146 3.116 1.00 94.19 172 LEU A CA 1
ATOM 1395 C C . LEU A 1 172 ? 5.803 6.650 4.550 1.00 94.19 172 LEU A C 1
ATOM 1397 O O . LEU A 1 172 ? 5.288 6.066 5.505 1.00 94.19 172 LEU A O 1
ATOM 1401 N N . LYS A 1 173 ? 6.580 7.728 4.718 1.00 93.81 173 LYS A N 1
ATOM 1402 C CA . LYS A 1 173 ? 6.769 8.395 6.014 1.00 93.81 173 LYS A CA 1
ATOM 1403 C C . LYS A 1 173 ? 5.468 9.049 6.470 1.00 93.81 173 LYS A C 1
ATOM 1405 O O . LYS A 1 173 ? 5.063 8.791 7.596 1.00 93.81 173 LYS A O 1
ATOM 1410 N N . ASP A 1 174 ? 4.789 9.783 5.593 1.00 95.12 174 ASP A N 1
ATOM 1411 C CA . ASP A 1 174 ? 3.509 10.429 5.907 1.00 95.12 174 ASP A CA 1
ATOM 1412 C C . ASP A 1 174 ? 2.459 9.391 6.339 1.00 95.12 174 ASP A C 1
ATOM 1414 O O . ASP A 1 174 ? 1.773 9.566 7.344 1.00 95.12 174 ASP A O 1
ATOM 1418 N N . VAL A 1 175 ? 2.381 8.254 5.632 1.00 96.75 175 VAL A N 1
ATOM 1419 C CA . VAL A 1 175 ? 1.497 7.137 6.014 1.00 96.75 175 VAL A CA 1
ATOM 1420 C C . VAL A 1 175 ? 1.844 6.613 7.408 1.00 96.75 175 VAL A C 1
ATOM 1422 O O . VAL A 1 175 ? 0.953 6.431 8.236 1.00 96.75 175 VAL A O 1
ATOM 1425 N N . ARG A 1 176 ? 3.131 6.396 7.703 1.00 95.38 176 ARG A N 1
ATOM 1426 C CA . ARG A 1 176 ? 3.571 5.964 9.036 1.00 95.38 176 ARG A CA 1
ATOM 1427 C C . ARG A 1 176 ? 3.239 6.971 10.129 1.00 95.38 176 ARG A C 1
ATOM 1429 O O . ARG A 1 176 ? 2.833 6.547 11.201 1.00 95.38 176 ARG A O 1
ATOM 1436 N N . GLU A 1 177 ? 3.400 8.263 9.876 1.00 95.38 177 GLU A N 1
ATOM 1437 C CA . GLU A 1 177 ? 3.075 9.308 10.851 1.00 95.38 177 GLU A CA 1
ATOM 1438 C C . GLU A 1 177 ? 1.572 9.340 11.153 1.00 95.38 177 GLU A C 1
ATOM 1440 O O . GLU A 1 177 ? 1.181 9.497 12.308 1.00 95.38 177 GLU A O 1
ATOM 1445 N N . ILE A 1 178 ? 0.713 9.104 10.155 1.00 95.88 178 ILE A N 1
ATOM 1446 C CA . ILE A 1 178 ? -0.731 8.950 10.390 1.00 95.88 178 ILE A CA 1
ATOM 1447 C C . ILE A 1 178 ? -1.013 7.713 11.256 1.00 95.88 178 ILE A C 1
ATOM 1449 O O . ILE A 1 178 ? -1.812 7.793 12.192 1.00 95.88 178 ILE A O 1
ATOM 1453 N N . LEU A 1 179 ? -0.348 6.587 10.983 1.00 94.75 179 LEU A N 1
ATOM 1454 C CA . LEU A 1 179 ? -0.487 5.373 11.794 1.00 94.75 179 LEU A CA 1
ATOM 1455 C C . LEU A 1 179 ? -0.062 5.620 13.250 1.00 94.75 179 LEU A C 1
ATOM 1457 O O . LEU A 1 179 ? -0.816 5.317 14.172 1.00 94.75 179 LEU A O 1
ATOM 1461 N N . GLU A 1 180 ? 1.102 6.234 13.442 1.00 93.06 180 GLU A N 1
ATOM 1462 C CA . GLU A 1 180 ? 1.737 6.441 14.744 1.00 93.06 180 GLU A CA 1
ATOM 1463 C C . GLU A 1 180 ? 1.029 7.498 15.597 1.00 93.06 180 GLU A C 1
ATOM 1465 O O . GLU A 1 180 ? 0.798 7.277 16.780 1.00 93.06 180 GLU A O 1
ATOM 1470 N N . TYR A 1 181 ? 0.645 8.632 15.007 1.00 92.62 181 TYR A N 1
ATOM 1471 C CA . TYR A 1 181 ? 0.149 9.782 15.770 1.00 92.62 181 TYR A CA 1
ATOM 1472 C C . TYR A 1 181 ? -1.367 9.951 15.743 1.00 92.62 181 TYR A C 1
ATOM 1474 O O . TYR A 1 181 ? -1.902 10.731 16.530 1.00 92.62 181 TYR A O 1
ATOM 1482 N N . ARG A 1 182 ? -2.082 9.260 14.847 1.00 91.81 182 ARG A N 1
ATOM 1483 C CA . ARG A 1 182 ? -3.547 9.385 14.741 1.00 91.81 182 ARG A CA 1
ATOM 1484 C C . ARG A 1 182 ? -4.276 8.073 14.993 1.00 91.81 182 ARG A C 1
ATOM 1486 O O . ARG A 1 182 ? -5.332 8.101 15.617 1.00 91.81 182 ARG A O 1
ATOM 1493 N N . ILE A 1 183 ? -3.742 6.943 14.526 1.00 89.75 183 ILE A N 1
ATOM 1494 C CA . ILE A 1 183 ? -4.438 5.650 14.618 1.00 89.75 183 ILE A CA 1
ATOM 1495 C C . ILE A 1 183 ? -4.112 4.922 15.922 1.00 89.75 183 ILE A C 1
ATOM 1497 O O . ILE A 1 183 ? -5.044 4.541 16.631 1.00 89.75 183 ILE A O 1
ATOM 1501 N N . LEU A 1 184 ? -2.832 4.768 16.279 1.00 88.00 184 LEU A N 1
ATOM 1502 C CA . LEU A 1 184 ? -2.449 4.093 17.527 1.00 88.00 184 LEU A CA 1
ATOM 1503 C C . LEU A 1 184 ? -3.055 4.759 18.779 1.00 88.00 184 LEU A C 1
ATOM 1505 O O . LEU A 1 184 ? -3.703 4.046 19.547 1.00 88.00 184 LEU A O 1
ATOM 1509 N N . PRO A 1 185 ? -3.014 6.099 18.952 1.00 85.81 185 PRO A N 1
ATOM 1510 C CA . PRO A 1 185 ? -3.641 6.743 20.111 1.00 85.81 185 PRO A CA 1
ATOM 1511 C C . PRO A 1 185 ? -5.164 6.542 20.166 1.00 85.81 185 PRO A C 1
ATOM 1513 O O . PRO A 1 185 ? -5.758 6.431 21.241 1.00 85.81 185 PRO A O 1
ATOM 1516 N N . CYS A 1 186 ? -5.820 6.464 19.003 1.00 83.56 186 CYS A N 1
ATOM 1517 C CA . CYS A 1 186 ? -7.244 6.148 18.925 1.00 83.56 186 CYS A CA 1
ATOM 1518 C C . CYS A 1 186 ? -7.524 4.712 19.399 1.00 83.56 186 CYS A C 1
ATOM 1520 O O . CYS A 1 186 ? -8.498 4.487 20.108 1.00 83.56 186 CYS A O 1
ATOM 1522 N N . CYS A 1 187 ? -6.643 3.757 19.092 1.00 80.94 187 CYS A N 1
ATOM 152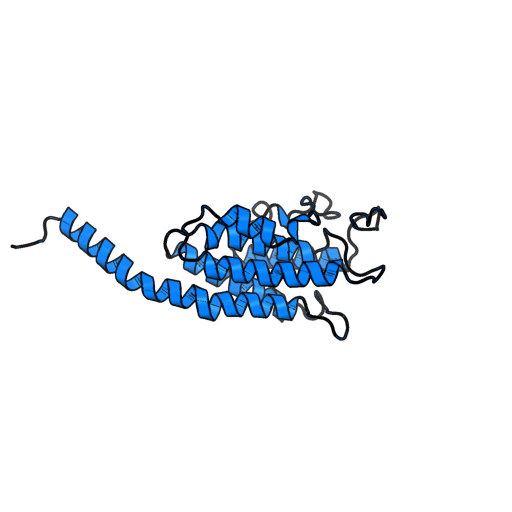3 C CA . CYS A 1 187 ? -6.773 2.383 19.578 1.00 80.94 187 CYS A CA 1
ATOM 1524 C C . CYS A 1 187 ? -6.531 2.279 21.089 1.00 80.94 187 CYS A C 1
ATOM 1526 O O . CYS A 1 187 ? -7.310 1.640 21.795 1.00 80.94 187 CYS A O 1
ATOM 1528 N N . GLU A 1 188 ? -5.494 2.942 21.600 1.00 75.88 188 GLU A N 1
ATOM 1529 C CA . GLU A 1 188 ? -5.142 2.926 23.024 1.00 75.88 188 GLU A CA 1
ATOM 1530 C C . GLU A 1 188 ? -6.211 3.580 23.906 1.00 75.88 188 GLU A C 1
ATOM 1532 O O . GLU A 1 188 ? -6.535 3.054 24.967 1.00 75.88 188 GLU A O 1
ATOM 1537 N N . SER A 1 189 ? -6.808 4.691 23.465 1.00 67.81 189 SER A N 1
ATOM 1538 C CA . SER A 1 189 ? -7.869 5.379 24.222 1.00 67.81 189 SER A CA 1
ATOM 1539 C C . SER A 1 189 ? -9.173 4.577 24.340 1.00 67.81 189 SER A C 1
ATOM 1541 O O . SER A 1 189 ? -9.930 4.764 25.291 1.00 67.81 189 SER A O 1
ATOM 1543 N N . LEU A 1 190 ? -9.435 3.653 23.413 1.00 59.62 190 LEU A N 1
ATOM 1544 C CA . LEU A 1 190 ? -10.668 2.858 23.360 1.00 59.62 190 LEU A CA 1
ATOM 1545 C C . LEU A 1 190 ? -10.537 1.470 24.016 1.00 59.62 190 LEU A C 1
ATOM 1547 O O . LEU A 1 190 ? -11.539 0.896 24.455 1.00 59.62 190 LEU A O 1
ATOM 1551 N N . MET A 1 191 ? -9.313 0.953 24.158 1.00 56.44 191 MET A N 1
ATOM 1552 C CA . MET A 1 191 ? -9.010 -0.268 24.916 1.00 56.44 191 MET A CA 1
ATOM 1553 C C . MET A 1 191 ? -9.533 -0.251 26.371 1.00 56.44 191 MET A C 1
ATOM 1555 O O . MET A 1 191 ? -10.227 -1.199 26.740 1.00 56.44 191 MET A O 1
ATOM 1559 N N . PRO A 1 192 ? -9.323 0.787 27.209 1.00 51.19 192 PRO A N 1
ATOM 1560 C CA . PRO A 1 192 ? -9.806 0.768 28.595 1.00 51.19 192 PRO A CA 1
ATOM 1561 C C . PRO A 1 192 ? -11.341 0.704 28.708 1.00 51.19 192 PRO A C 1
ATOM 1563 O O . PRO A 1 192 ? -11.870 0.132 29.661 1.00 51.19 192 PRO A O 1
ATOM 1566 N N . HIS A 1 193 ? -12.079 1.219 27.720 1.00 48.22 193 HIS A N 1
ATOM 1567 C CA . HIS A 1 193 ? -13.545 1.166 27.710 1.00 48.22 193 HIS A CA 1
ATOM 1568 C C . HIS A 1 193 ? -14.104 -0.179 27.223 1.00 48.22 193 HIS A C 1
ATOM 1570 O O . HIS A 1 193 ? -15.137 -0.621 27.728 1.00 48.22 193 HIS A O 1
ATOM 1576 N N . SER A 1 194 ? -13.406 -0.861 26.310 1.00 44.88 194 SER A N 1
ATOM 1577 C CA . SER A 1 194 ? -13.727 -2.231 25.878 1.00 44.88 194 SER A CA 1
ATOM 1578 C C . SER A 1 194 ? -13.625 -3.228 27.037 1.00 44.88 194 SER A C 1
ATOM 1580 O O . SER A 1 194 ? -14.531 -4.034 27.247 1.00 44.88 194 SER A O 1
ATOM 1582 N N . TRP A 1 195 ? -12.580 -3.112 27.862 1.00 42.19 195 TRP A N 1
ATOM 1583 C CA . TRP A 1 195 ? -12.385 -3.984 29.020 1.00 42.19 195 TRP A CA 1
ATOM 1584 C C . TRP A 1 195 ? -13.452 -3.748 30.088 1.00 42.19 195 TRP A C 1
ATOM 1586 O O . TRP A 1 195 ? -14.024 -4.715 30.574 1.00 42.19 195 TRP A O 1
ATOM 1596 N N . CYS A 1 196 ? -13.804 -2.495 30.395 1.00 42.06 196 CYS A N 1
ATOM 1597 C CA . CYS A 1 196 ? -14.913 -2.198 31.309 1.00 42.06 196 CYS A CA 1
ATOM 1598 C C . CYS A 1 196 ? -16.263 -2.705 30.781 1.00 42.06 196 CYS A C 1
ATOM 1600 O O . CYS A 1 196 ? -17.019 -3.302 31.541 1.00 42.06 196 CYS A O 1
ATOM 1602 N N . ALA A 1 197 ? -16.572 -2.527 29.493 1.00 46.31 197 ALA A N 1
ATOM 1603 C CA . ALA A 1 197 ? -17.823 -3.019 28.913 1.00 46.31 197 ALA A CA 1
ATOM 1604 C C . ALA A 1 197 ? -17.888 -4.555 28.903 1.00 46.31 197 ALA A C 1
ATOM 1606 O O . ALA A 1 197 ? -18.915 -5.131 29.260 1.00 46.31 197 ALA A O 1
ATOM 1607 N N . MET A 1 198 ? -16.784 -5.227 28.565 1.00 46.50 198 MET A N 1
ATOM 1608 C CA . MET A 1 198 ? -16.704 -6.686 28.582 1.00 46.50 198 MET A CA 1
ATOM 1609 C C . MET A 1 198 ? -16.752 -7.234 30.013 1.00 46.50 198 MET A C 1
ATOM 1611 O O . MET A 1 198 ? -17.433 -8.223 30.247 1.00 46.50 198 MET A O 1
ATOM 1615 N N . PHE A 1 199 ? -16.122 -6.568 30.987 1.00 47.50 199 PHE A N 1
ATOM 1616 C CA . PHE A 1 199 ? -16.162 -6.944 32.405 1.00 47.50 199 PHE A CA 1
ATOM 1617 C C . PHE A 1 199 ? -17.555 -6.746 33.017 1.00 47.50 199 PHE A C 1
ATOM 1619 O O . PHE A 1 199 ? -18.027 -7.623 33.736 1.00 47.50 199 PHE A O 1
ATOM 1626 N N . VAL A 1 200 ? -18.244 -5.649 32.677 1.00 53.97 200 VAL A N 1
ATOM 1627 C CA . VAL A 1 200 ? -19.637 -5.392 33.080 1.00 53.97 200 VAL A CA 1
ATOM 1628 C C . VAL A 1 200 ? -20.585 -6.406 32.444 1.00 53.97 200 VAL A C 1
ATOM 1630 O O . VAL A 1 200 ? -21.443 -6.932 33.146 1.00 53.97 200 VAL A O 1
ATOM 1633 N N . MET A 1 201 ? -20.417 -6.755 31.164 1.00 51.72 201 MET A N 1
ATOM 1634 C CA . MET A 1 201 ? -21.219 -7.819 30.545 1.00 51.72 201 MET A CA 1
ATOM 1635 C C . MET A 1 201 ? -20.916 -9.199 31.141 1.00 51.72 201 MET A C 1
ATOM 1637 O O . MET A 1 201 ? -21.845 -9.974 31.354 1.00 51.72 201 MET A O 1
ATOM 1641 N N . LEU A 1 202 ? -19.654 -9.500 31.468 1.00 49.09 202 LEU A N 1
ATOM 1642 C CA . LEU A 1 202 ? -19.284 -10.755 32.130 1.00 49.09 202 LEU A CA 1
ATOM 1643 C C . LEU A 1 202 ? -19.876 -10.839 33.546 1.00 49.09 202 LEU A C 1
ATOM 1645 O O . LEU A 1 202 ? -20.397 -11.883 33.924 1.00 49.09 202 LEU A O 1
ATOM 1649 N N . HIS A 1 203 ? -19.838 -9.746 34.315 1.00 52.19 203 HIS A N 1
ATOM 1650 C CA . HIS A 1 203 ? -20.393 -9.689 35.674 1.00 52.19 203 HIS A CA 1
ATOM 1651 C C . HIS A 1 203 ? -21.926 -9.677 35.681 1.00 52.19 203 HIS A C 1
ATOM 1653 O O . HIS A 1 203 ? -22.536 -10.329 36.528 1.00 52.19 203 HIS A O 1
ATOM 1659 N N . ALA A 1 204 ? -22.558 -9.018 34.705 1.00 51.28 204 ALA A N 1
ATOM 1660 C CA . ALA A 1 204 ? -24.004 -9.075 34.504 1.00 51.28 204 ALA A CA 1
ATOM 1661 C C . ALA A 1 204 ? -24.465 -10.485 34.095 1.00 51.28 204 ALA A C 1
ATOM 1663 O O . ALA A 1 204 ? -25.479 -10.966 34.595 1.00 51.28 204 ALA A O 1
ATOM 1664 N N . ALA A 1 205 ? -23.697 -11.189 33.255 1.00 54.53 205 ALA A N 1
ATOM 1665 C CA . ALA A 1 205 ? -23.976 -12.577 32.880 1.00 54.53 205 ALA A CA 1
ATOM 1666 C C . ALA A 1 205 ? -23.740 -13.580 34.027 1.00 54.53 205 ALA A C 1
ATOM 1668 O O . ALA A 1 205 ? -24.339 -14.652 34.033 1.00 54.53 205 ALA A O 1
ATOM 1669 N N . GLN A 1 206 ? -22.896 -13.236 35.006 1.00 58.41 206 GLN A N 1
ATOM 1670 C CA . GLN A 1 206 ? -22.631 -14.047 36.201 1.00 58.41 206 GLN A CA 1
ATOM 1671 C C . GLN A 1 206 ? -23.541 -13.707 37.396 1.00 58.41 206 GLN A C 1
ATOM 1673 O O . GLN A 1 206 ? -23.399 -14.320 38.451 1.00 58.41 206 GLN A O 1
ATOM 1678 N N . GLY A 1 207 ? -24.483 -12.765 37.254 1.00 50.34 207 GLY A N 1
ATOM 1679 C CA . GLY A 1 207 ? -25.417 -12.396 38.326 1.00 50.34 207 GLY A CA 1
ATOM 1680 C C . GLY A 1 207 ? -24.750 -11.766 39.556 1.00 50.34 207 GLY A C 1
ATOM 1681 O O . GLY A 1 207 ? -25.316 -11.803 40.644 1.00 50.34 207 GLY A O 1
ATOM 1682 N N . LEU A 1 208 ? -23.548 -11.201 39.406 1.00 51.97 208 LEU A N 1
ATOM 1683 C CA . LEU A 1 208 ? -22.735 -10.655 40.501 1.00 51.97 208 LEU A CA 1
ATOM 1684 C C . LEU A 1 208 ? -22.890 -9.132 40.644 1.00 51.97 208 LEU A C 1
ATOM 1686 O O . LEU A 1 208 ? -21.903 -8.412 40.780 1.00 51.97 208 LEU A O 1
ATOM 1690 N N . PHE A 1 209 ? -24.126 -8.635 40.631 1.00 43.97 209 PHE A N 1
ATOM 1691 C CA . PHE A 1 209 ? -24.429 -7.290 41.126 1.00 43.97 209 PHE A CA 1
ATOM 1692 C C . PHE A 1 209 ? -25.307 -7.417 42.376 1.00 43.97 209 PHE A C 1
ATOM 1694 O O . PHE A 1 209 ? -26.468 -7.805 42.244 1.00 43.97 209 PHE A O 1
ATOM 1701 N N . PRO A 1 210 ? -24.780 -7.146 43.586 1.00 43.72 210 PRO A N 1
ATOM 1702 C CA . PRO A 1 210 ? -25.636 -6.863 44.726 1.00 43.72 210 PRO A CA 1
ATOM 1703 C C . PRO A 1 210 ? -26.259 -5.471 44.537 1.00 43.72 210 PRO A C 1
ATOM 1705 O O . PRO A 1 210 ? -25.582 -4.559 44.057 1.00 43.72 210 PRO A O 1
ATOM 1708 N N . GLU A 1 211 ? -27.548 -5.353 44.863 1.00 41.66 211 GLU A N 1
ATOM 1709 C CA . GLU A 1 211 ? -28.281 -4.078 44.963 1.00 41.66 211 GLU A CA 1
ATOM 1710 C C . GLU A 1 211 ? -27.609 -3.079 45.918 1.00 41.66 211 GLU A C 1
ATOM 1712 O O . GLU A 1 211 ? -27.014 -3.521 46.932 1.00 41.66 211 GLU A O 1
#

pLDDT: mean 81.7, std 17.32, range [31.64, 97.94]

Secondary structure (DSSP, 8-state):
---------S-TT---HHHHHHHHHHHHHHHHHHT--GGGS-GGGPBPTTSSSBS----GGGG-HHHHHHHHTT---TTHHHHHHHHHHHHHHHHHHHH---TTS--TTSHHHHHHHHHHHHIIIIIIT-SS--HHHHHHHHHHHHHHHHHHHSSTTTTPPPTTSPPHHHHHHHHHHHIIIIIHHHHHHHHHHHHHHHHHHHHHHTT----

Foldseek 3Di:
DDCPDQFADPDPFADDPLQLVLLVLLLVLLCVLVVDDSVPDDLLSDAPPVSRFRPDDDDLVLLDLVVLCVLLVPFPFPQQVLLSQLSPLLSVQLVVQSPPPDPPGDHCSGSLNSVSSVSNVCSSPLRSNHNAQDPVSVSVLVSLLSSLVCVLPVDPPSQDDDPPGCGSNNSSVSNNCSSVPPVVVRNVVCVVVVVVVVVVVVCVVVVPDDD